Protein AF-E9ETL2-F1 (afdb_monomer_lite)

Foldseek 3Di:
DFAWQWWEFEDEDDDDDDDPQDDPDFKDKFWAWAAFAFDDPPTDFTWIFIDDPLFGWAPAEAQAQCSVNDQDQKGKFAFQAFALFWFPWAFQFQAASRTIGGDDDPRGGGTAAAAPPRRHHRWGKYARHLFFQAQVDQDPVPRHGHNGGGRIYTYNYPPDSDDHGHIDIDGGFWTWRWGDQDDQLQVTDDIDTVVPDTGGSVVVSVVRVVRNVVSVCVLLVVDPSPSGQSAGDHDCVSVVRHDHRVCRCVVRVPPSHHDYDHHDDDDPNRVDYWYADPRRHTDDDPPDDSPND

Structure (mmCIF, N/CA/C/O backbone):
data_AF-E9ETL2-F1
#
_entry.id   AF-E9ETL2-F1
#
loop_
_atom_site.group_PDB
_atom_site.id
_atom_site.type_symbol
_atom_site.label_atom_id
_atom_site.label_alt_id
_atom_site.label_comp_id
_atom_site.label_asym_id
_atom_site.label_entity_id
_atom_site.label_seq_id
_atom_site.pdbx_PDB_ins_code
_atom_site.Cartn_x
_atom_site.Cartn_y
_atom_site.Cartn_z
_atom_site.occupancy
_atom_site.B_iso_or_equiv
_atom_site.auth_seq_id
_atom_site.auth_comp_id
_atom_site.auth_asym_id
_atom_site.auth_atom_id
_atom_site.pdbx_PDB_model_num
ATOM 1 N N . MET A 1 1 ? 2.430 -22.168 7.387 1.00 35.22 1 MET A N 1
ATOM 2 C CA . MET A 1 1 ? 1.604 -21.323 8.273 1.00 35.22 1 MET A CA 1
ATOM 3 C C . MET A 1 1 ? 0.785 -20.437 7.353 1.00 35.22 1 MET A C 1
ATOM 5 O O . MET A 1 1 ? 1.390 -19.717 6.571 1.00 35.22 1 MET A O 1
ATOM 9 N N . TYR A 1 2 ? -0.530 -20.640 7.305 1.00 38.19 2 TYR A N 1
ATOM 10 C CA . TYR A 1 2 ? -1.431 -19.963 6.364 1.00 38.19 2 TYR A CA 1
ATOM 11 C C . TYR A 1 2 ? -1.706 -18.536 6.845 1.00 38.19 2 TYR A C 1
ATOM 13 O O . TYR A 1 2 ? -1.842 -18.333 8.050 1.00 38.19 2 TYR A O 1
ATOM 21 N N . VAL A 1 3 ? -1.738 -17.573 5.927 1.00 38.66 3 VAL A N 1
ATOM 22 C CA . VAL A 1 3 ? -1.887 -16.142 6.220 1.00 38.66 3 VAL A CA 1
ATOM 23 C C . VAL A 1 3 ? -2.886 -15.560 5.211 1.00 38.66 3 VAL A C 1
ATOM 25 O O . VAL A 1 3 ? -2.787 -15.865 4.023 1.00 38.66 3 VAL A O 1
ATOM 28 N N . LEU A 1 4 ? -3.888 -14.814 5.680 1.00 35.59 4 LEU A N 1
ATOM 29 C CA . LEU A 1 4 ? -5.025 -14.337 4.884 1.00 35.59 4 LEU A CA 1
ATOM 30 C C . LEU A 1 4 ? -4.822 -12.880 4.435 1.00 35.59 4 LEU A C 1
ATOM 32 O O . LEU A 1 4 ? -4.795 -12.000 5.287 1.00 35.59 4 LEU A O 1
ATOM 36 N N . LYS A 1 5 ? -4.762 -12.620 3.120 1.00 41.34 5 LYS A N 1
ATOM 37 C CA . LYS A 1 5 ? -4.873 -11.267 2.543 1.00 41.34 5 LYS A CA 1
ATOM 38 C C . LYS A 1 5 ? -6.347 -10.897 2.424 1.00 41.34 5 LYS A C 1
ATOM 40 O O . LYS A 1 5 ? -7.046 -11.424 1.559 1.00 41.34 5 LYS A O 1
ATOM 45 N N . LEU A 1 6 ? -6.850 -10.043 3.304 1.00 38.00 6 LEU A N 1
ATOM 46 C CA . LEU A 1 6 ? -8.270 -9.705 3.306 1.00 38.00 6 LEU A CA 1
ATOM 47 C C . LEU A 1 6 ? -8.581 -8.528 2.371 1.00 38.00 6 LEU A C 1
ATOM 49 O O . LEU A 1 6 ? -7.955 -7.474 2.394 1.00 38.00 6 LEU A O 1
ATOM 53 N N . PHE A 1 7 ? -9.622 -8.793 1.579 1.00 46.66 7 PHE A N 1
ATOM 54 C CA . PHE A 1 7 ? -10.448 -7.922 0.754 1.00 46.66 7 PHE A CA 1
ATOM 55 C C . PHE A 1 7 ? -9.791 -7.203 -0.414 1.00 46.66 7 PHE A C 1
ATOM 57 O O . PHE A 1 7 ? -9.049 -6.253 -0.284 1.00 46.66 7 PHE A O 1
ATOM 64 N N . GLN A 1 8 ? -10.200 -7.609 -1.607 1.00 37.19 8 GLN A N 1
ATOM 65 C CA . GLN A 1 8 ? -9.932 -6.898 -2.843 1.00 37.19 8 GLN A CA 1
ATOM 66 C C . GLN A 1 8 ? -11.299 -6.388 -3.381 1.00 37.19 8 GLN A C 1
ATOM 68 O O . GLN A 1 8 ? -12.213 -7.195 -3.564 1.00 37.19 8 GLN A O 1
ATOM 73 N N . ALA A 1 9 ? -11.485 -5.070 -3.564 1.00 41.44 9 ALA A N 1
ATOM 74 C CA . ALA A 1 9 ? -12.754 -4.433 -3.985 1.00 41.44 9 ALA A CA 1
ATOM 75 C C . ALA A 1 9 ? -12.820 -4.148 -5.504 1.00 41.44 9 ALA A C 1
ATOM 77 O O . ALA A 1 9 ? -11.808 -3.854 -6.104 1.00 41.44 9 ALA A O 1
ATOM 78 N N . VAL A 1 10 ? -14.000 -4.177 -6.140 1.00 37.84 10 VAL A N 1
ATOM 79 C CA . VAL A 1 10 ? -14.201 -3.860 -7.581 1.00 37.84 10 VAL A CA 1
ATOM 80 C C . VAL A 1 10 ? -15.049 -2.578 -7.713 1.00 37.84 10 VAL A C 1
ATOM 82 O O . VAL A 1 10 ? -16.045 -2.498 -7.002 1.00 37.84 10 VAL A O 1
ATOM 85 N N . LEU A 1 11 ? -14.754 -1.607 -8.608 1.00 46.00 11 LEU A N 1
ATOM 86 C CA . LEU A 1 11 ? -15.597 -0.396 -8.840 1.00 46.00 11 LEU A CA 1
ATOM 87 C C . LEU A 1 11 ? -15.767 0.179 -10.272 1.00 46.00 11 LEU A C 1
ATOM 89 O O . LEU A 1 11 ? -14.807 0.308 -11.012 1.00 46.00 11 LEU A O 1
ATOM 93 N N . VAL A 1 12 ? -16.961 0.697 -10.605 1.00 34.81 12 VAL A N 1
ATOM 94 C CA . VAL A 1 12 ? -17.299 1.451 -11.846 1.00 34.81 12 VAL A CA 1
ATOM 95 C C . VAL A 1 12 ? -17.428 2.961 -11.543 1.00 34.81 12 VAL A C 1
ATOM 97 O O . VAL A 1 12 ? -17.888 3.305 -10.451 1.00 34.81 12 VAL A O 1
ATOM 100 N N . PRO A 1 13 ? -17.057 3.883 -12.461 1.00 37.06 13 PRO A N 1
ATOM 101 C CA . PRO A 1 13 ? -17.075 5.324 -12.200 1.00 37.06 13 PRO A CA 1
ATOM 102 C C . PRO A 1 13 ? -18.482 5.901 -12.004 1.00 37.06 13 PRO A C 1
ATOM 104 O O . PRO A 1 13 ? -19.400 5.589 -12.761 1.00 37.06 13 PRO A O 1
ATOM 107 N N . LEU A 1 14 ? -18.619 6.828 -11.050 1.00 39.31 14 LEU A N 1
ATOM 108 C CA . LEU A 1 14 ? -19.754 7.745 -10.989 1.00 39.31 14 LEU A CA 1
ATOM 109 C C . LEU A 1 14 ? -19.306 9.120 -11.491 1.00 39.31 14 LEU A C 1
ATOM 111 O O . LEU A 1 14 ? -18.532 9.821 -10.841 1.00 39.31 14 LEU A O 1
ATOM 115 N N . SER A 1 15 ? -19.805 9.507 -12.658 1.00 41.19 15 SER A N 1
ATOM 116 C CA . SER A 1 15 ? -19.811 10.895 -13.100 1.00 41.19 15 SER A CA 1
ATOM 117 C C . SER A 1 15 ? -20.689 11.732 -12.163 1.00 41.19 15 SER A C 1
ATOM 119 O O . SER A 1 15 ? -21.862 11.425 -11.978 1.00 41.19 15 SER A O 1
ATOM 121 N N . ALA A 1 16 ? -20.088 12.789 -11.611 1.00 45.56 16 ALA A N 1
ATOM 122 C CA . ALA A 1 16 ? -20.714 13.964 -11.006 1.00 45.56 16 ALA A CA 1
ATOM 123 C C . ALA A 1 16 ? -21.792 13.718 -9.929 1.00 45.56 16 ALA A C 1
ATOM 125 O O . ALA A 1 16 ? -22.986 13.710 -10.207 1.00 45.56 16 ALA A O 1
ATOM 126 N N . VAL A 1 17 ? -21.372 13.709 -8.661 1.00 37.38 17 VAL A N 1
ATOM 127 C CA . VAL A 1 17 ? -22.184 14.295 -7.584 1.00 37.38 17 VAL A CA 1
ATOM 128 C C . VAL A 1 17 ? -21.277 15.222 -6.786 1.00 37.38 17 VAL A C 1
ATOM 130 O O . VAL A 1 17 ? -20.397 14.776 -6.054 1.00 37.38 17 VAL A O 1
ATOM 133 N N . GLY A 1 18 ? -21.472 16.526 -6.978 1.00 41.66 18 GLY A N 1
ATOM 134 C CA . GLY A 1 18 ? -20.858 17.557 -6.156 1.00 41.66 18 GLY A CA 1
ATOM 135 C C . GLY A 1 18 ? -21.423 17.482 -4.743 1.00 41.66 18 GLY A C 1
ATOM 136 O O . GLY A 1 18 ? -22.523 17.957 -4.484 1.00 41.66 18 GLY A O 1
ATOM 137 N N . ALA A 1 19 ? -20.661 16.882 -3.837 1.00 33.50 19 ALA A N 1
ATOM 138 C CA . ALA A 1 19 ? -20.767 17.143 -2.413 1.00 33.50 19 ALA A CA 1
ATOM 139 C C . ALA A 1 19 ? -19.562 18.005 -2.041 1.00 33.50 19 ALA A C 1
ATOM 141 O O . ALA A 1 19 ? -18.432 17.698 -2.417 1.00 33.50 19 ALA A O 1
ATOM 142 N N . VAL A 1 20 ? -19.824 19.117 -1.361 1.00 35.25 20 VAL A N 1
ATOM 143 C CA . VAL A 1 20 ? -18.821 20.067 -0.878 1.00 35.25 20 VAL A CA 1
ATOM 144 C C . VAL A 1 20 ? -17.840 19.316 0.025 1.00 35.25 20 VAL A C 1
ATOM 146 O O . VAL A 1 20 ? -18.117 19.084 1.200 1.00 35.25 20 VAL A O 1
ATOM 149 N N . ALA A 1 21 ? -16.710 18.890 -0.538 1.00 33.12 21 ALA A N 1
ATOM 150 C CA . ALA A 1 21 ? -15.606 18.337 0.223 1.00 33.12 21 ALA A CA 1
ATOM 151 C C . ALA A 1 21 ? -15.016 19.480 1.050 1.00 33.12 21 ALA A C 1
ATOM 153 O O . ALA A 1 21 ? -14.505 20.458 0.502 1.00 33.12 21 ALA A O 1
ATOM 154 N N . GLN A 1 22 ? -15.109 19.385 2.377 1.00 32.22 22 GLN A N 1
ATOM 155 C CA . GLN A 1 22 ? -14.234 20.181 3.225 1.00 32.22 22 GLN A CA 1
ATOM 156 C C . GLN A 1 22 ? -12.788 19.893 2.806 1.00 32.22 22 GLN A C 1
ATOM 158 O O . GLN A 1 22 ? -12.430 18.735 2.593 1.00 32.22 22 GLN A O 1
ATOM 163 N N . ASN A 1 23 ? -11.996 20.954 2.636 1.00 38.06 23 ASN A N 1
ATOM 164 C CA . ASN A 1 23 ? -10.586 20.925 2.251 1.00 38.06 23 ASN A CA 1
ATOM 165 C C . ASN A 1 23 ? -9.764 20.011 3.185 1.00 38.06 23 ASN A C 1
ATOM 167 O O . ASN A 1 23 ? -9.126 20.473 4.129 1.00 38.06 23 ASN A O 1
ATOM 171 N N . ASN A 1 24 ? -9.720 18.711 2.898 1.00 46.44 24 ASN A N 1
ATOM 172 C CA . ASN A 1 24 ? -8.564 17.894 3.227 1.00 46.44 24 ASN A CA 1
ATOM 173 C C . ASN A 1 24 ? -7.488 18.329 2.234 1.00 46.44 24 ASN A C 1
ATOM 175 O O . ASN A 1 24 ? -7.552 17.938 1.072 1.00 46.44 24 ASN A O 1
ATOM 179 N N . GLY A 1 25 ? -6.584 19.219 2.661 1.00 57.44 25 GLY A N 1
ATOM 180 C CA . GLY A 1 25 ? -5.521 19.763 1.811 1.00 57.44 25 GLY A CA 1
ATOM 181 C C . GLY A 1 25 ? -4.866 18.678 0.952 1.00 57.44 25 GLY A C 1
ATOM 182 O O . GLY A 1 25 ? -4.675 17.551 1.414 1.00 57.44 25 GLY A O 1
ATOM 183 N N . SER A 1 26 ? -4.586 19.003 -0.311 1.00 84.12 26 SER A N 1
ATOM 184 C CA . SER A 1 26 ? -4.052 18.045 -1.279 1.00 84.12 26 SER A CA 1
ATOM 185 C C . SER A 1 26 ? -2.743 17.447 -0.768 1.00 84.12 26 SER A C 1
ATOM 187 O O . SER A 1 26 ? -1.833 18.191 -0.395 1.00 84.12 26 SER A O 1
ATOM 189 N N . TYR A 1 27 ? -2.628 16.123 -0.786 1.00 95.12 27 TYR A N 1
ATOM 190 C CA . TYR A 1 27 ? -1.366 15.468 -0.478 1.00 95.12 27 TYR A CA 1
ATOM 191 C C . TYR A 1 27 ? -0.354 15.668 -1.612 1.00 95.12 27 TYR A C 1
ATOM 193 O O . TYR A 1 27 ? -0.707 15.614 -2.792 1.00 95.12 27 TYR A O 1
ATOM 201 N N . THR A 1 28 ? 0.912 15.865 -1.255 1.00 97.00 28 THR A N 1
ATOM 202 C CA . THR A 1 28 ? 2.042 15.877 -2.196 1.00 97.00 28 THR A CA 1
ATOM 203 C C . THR A 1 28 ? 2.993 14.727 -1.889 1.00 97.00 28 THR A C 1
ATOM 205 O O . THR A 1 28 ? 2.827 14.030 -0.890 1.00 97.00 28 THR A O 1
ATOM 208 N N . LEU A 1 29 ? 3.990 14.507 -2.747 1.00 97.69 29 LEU A N 1
ATOM 209 C CA . LEU A 1 29 ? 4.953 13.420 -2.586 1.00 97.69 29 LEU A CA 1
ATOM 210 C C . LEU A 1 29 ? 6.366 13.961 -2.402 1.00 97.69 29 LEU A C 1
ATOM 212 O O . LEU A 1 29 ? 6.802 14.854 -3.133 1.00 97.69 29 LEU A O 1
ATOM 216 N N . ARG A 1 30 ? 7.097 13.354 -1.466 1.00 97.44 30 ARG A N 1
ATOM 217 C CA . ARG A 1 30 ? 8.549 13.465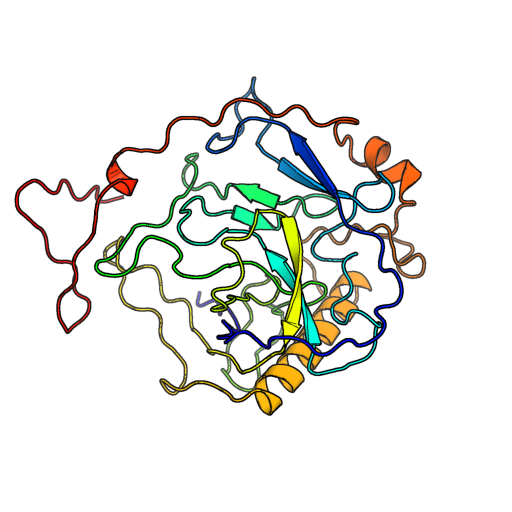 -1.372 1.00 97.44 30 ARG A CA 1
ATOM 218 C C . ARG A 1 30 ? 9.160 12.145 -1.814 1.00 97.44 30 ARG A C 1
ATOM 220 O O . ARG A 1 30 ? 8.968 11.138 -1.143 1.00 97.44 30 ARG A O 1
ATOM 227 N N . GLU A 1 31 ? 9.891 12.153 -2.919 1.00 96.69 31 GLU A N 1
ATOM 228 C CA . GLU A 1 31 ? 10.461 10.945 -3.522 1.00 96.69 31 GLU A CA 1
ATOM 229 C C . GLU A 1 31 ? 11.984 11.031 -3.559 1.00 96.69 31 GLU A C 1
ATOM 231 O O . GLU A 1 31 ? 12.561 12.052 -3.945 1.00 96.69 31 GLU A O 1
ATOM 236 N N . VAL A 1 32 ? 12.642 9.959 -3.127 1.00 95.00 32 VAL A N 1
ATOM 237 C CA . VAL A 1 32 ? 14.102 9.879 -3.064 1.00 95.00 32 VAL A CA 1
ATOM 238 C C . VAL A 1 32 ? 14.569 8.543 -3.615 1.00 95.00 32 VAL A C 1
ATOM 240 O O . VAL A 1 32 ? 13.984 7.505 -3.313 1.00 95.00 32 VAL A O 1
ATOM 243 N N . GLY A 1 33 ? 15.670 8.580 -4.361 1.00 92.88 33 GLY A N 1
ATOM 244 C CA . GLY A 1 33 ? 16.329 7.395 -4.895 1.00 92.88 33 GLY A CA 1
ATOM 245 C C . GLY A 1 33 ? 15.842 7.033 -6.294 1.00 92.88 33 GLY A C 1
ATOM 246 O O . GLY A 1 33 ? 15.083 7.771 -6.922 1.00 92.88 33 GLY A O 1
ATOM 247 N N . ALA A 1 34 ? 16.320 5.896 -6.791 1.00 92.25 34 ALA A N 1
ATOM 248 C CA . ALA A 1 34 ? 15.972 5.352 -8.100 1.00 92.25 34 ALA A CA 1
ATOM 249 C C . ALA A 1 34 ? 15.005 4.179 -7.935 1.00 92.25 34 ALA A C 1
ATOM 251 O O . ALA A 1 34 ? 15.331 3.196 -7.272 1.00 92.25 34 ALA A O 1
ATOM 252 N N . ARG A 1 35 ? 13.830 4.230 -8.568 1.00 91.62 35 ARG A N 1
ATOM 253 C CA . ARG A 1 35 ? 12.902 3.086 -8.575 1.00 91.62 35 ARG A CA 1
ATOM 254 C C . ARG A 1 35 ? 13.571 1.847 -9.195 1.00 91.62 35 ARG A C 1
ATOM 256 O O . ARG A 1 35 ? 14.507 1.979 -9.982 1.00 91.62 35 ARG A O 1
ATOM 263 N N . ASN A 1 36 ? 13.064 0.651 -8.887 1.00 91.06 36 ASN A N 1
ATOM 264 C CA . ASN A 1 36 ? 13.594 -0.636 -9.361 1.00 91.06 36 ASN A CA 1
ATOM 265 C C . ASN A 1 36 ? 15.013 -0.958 -8.859 1.00 91.06 36 ASN A C 1
ATOM 267 O O . ASN A 1 36 ? 15.703 -1.777 -9.462 1.00 91.06 36 ASN A O 1
ATOM 271 N N . THR A 1 37 ? 15.460 -0.330 -7.776 1.00 86.62 37 THR A N 1
ATOM 272 C CA . THR A 1 37 ? 16.745 -0.641 -7.141 1.00 86.62 37 THR A CA 1
ATOM 273 C C . THR A 1 37 ? 16.537 -1.449 -5.863 1.00 86.62 37 THR A C 1
ATOM 275 O O . THR A 1 37 ? 15.412 -1.653 -5.407 1.00 86.62 37 THR A O 1
ATOM 278 N N . VAL A 1 38 ? 17.634 -1.966 -5.315 1.00 81.94 38 VAL A N 1
ATOM 279 C CA . VAL A 1 38 ? 17.693 -2.472 -3.942 1.00 81.94 38 VAL A CA 1
ATOM 280 C C . VAL A 1 38 ? 18.675 -1.613 -3.165 1.00 81.94 38 VAL A C 1
ATOM 282 O O . VAL A 1 38 ? 19.613 -1.080 -3.756 1.00 81.94 38 VAL A O 1
ATOM 285 N N . LEU A 1 39 ? 18.501 -1.519 -1.846 1.00 72.12 39 LEU A N 1
ATOM 286 C CA . LEU A 1 39 ? 19.485 -0.869 -0.988 1.00 72.12 39 LEU A CA 1
ATOM 287 C C . LEU A 1 39 ? 20.869 -1.503 -1.207 1.00 72.12 39 LEU A C 1
ATOM 289 O O . LEU A 1 39 ? 21.062 -2.698 -0.966 1.00 72.12 39 LEU A O 1
ATOM 293 N N . THR A 1 40 ? 21.838 -0.698 -1.635 1.00 65.38 40 THR A N 1
ATOM 294 C CA . THR A 1 40 ? 23.255 -1.078 -1.653 1.00 65.38 40 THR A CA 1
ATOM 295 C C . THR A 1 40 ? 24.019 -0.224 -0.644 1.00 65.38 40 THR A C 1
ATOM 297 O O . THR A 1 40 ? 23.482 0.732 -0.093 1.00 65.38 40 THR A O 1
ATOM 300 N N . LEU A 1 41 ? 25.292 -0.544 -0.390 1.00 54.81 41 LEU A N 1
ATOM 301 C CA . LEU A 1 41 ? 26.142 0.261 0.501 1.00 54.81 41 LEU A CA 1
ATOM 302 C C . LEU A 1 41 ? 26.290 1.730 0.049 1.00 54.81 41 LEU A C 1
ATOM 304 O O . LEU A 1 41 ? 26.680 2.566 0.859 1.00 54.81 41 LEU A O 1
ATOM 308 N N . TRP A 1 42 ? 25.987 2.046 -1.217 1.00 52.12 42 TRP A N 1
ATOM 309 C CA . TRP A 1 42 ? 26.241 3.354 -1.834 1.00 52.12 42 TRP A CA 1
ATOM 310 C C . TRP A 1 42 ? 24.973 4.075 -2.315 1.00 52.12 42 TRP A C 1
ATOM 312 O O . TRP A 1 42 ? 25.002 5.289 -2.504 1.00 52.12 42 TRP A O 1
ATOM 322 N N . GLU A 1 43 ? 23.859 3.360 -2.489 1.00 61.16 43 GLU A N 1
ATOM 323 C CA . GLU A 1 43 ? 22.593 3.915 -2.980 1.00 61.16 43 GLU A CA 1
ATOM 324 C C . GLU A 1 43 ? 21.516 3.834 -1.899 1.00 61.16 43 GLU A C 1
ATOM 326 O O . GLU A 1 43 ? 21.282 2.774 -1.320 1.00 61.16 43 GLU A O 1
ATOM 331 N N . LYS A 1 44 ? 20.841 4.963 -1.639 1.00 63.50 44 LYS A N 1
ATOM 332 C CA . LYS A 1 44 ? 19.652 4.983 -0.780 1.00 63.50 44 LYS A CA 1
ATOM 333 C C . LYS A 1 44 ? 18.510 4.262 -1.489 1.00 63.50 44 LYS A C 1
ATOM 335 O O . LYS A 1 44 ? 18.237 4.542 -2.654 1.00 63.50 44 LYS A O 1
ATOM 340 N N . ASP A 1 45 ? 17.843 3.382 -0.752 1.00 83.44 45 ASP A N 1
ATOM 341 C CA . ASP A 1 45 ? 16.674 2.655 -1.232 1.00 83.44 45 ASP A CA 1
ATOM 342 C C . ASP A 1 45 ? 15.563 3.630 -1.646 1.00 83.44 45 ASP A C 1
ATOM 344 O O . ASP A 1 45 ? 15.387 4.688 -1.031 1.00 83.44 45 ASP A O 1
ATOM 348 N N . TRP A 1 46 ? 14.823 3.286 -2.696 1.00 93.69 46 TRP A N 1
ATOM 349 C CA . TRP A 1 46 ? 13.778 4.157 -3.221 1.00 93.69 46 TRP A CA 1
ATOM 350 C C . TRP A 1 46 ? 12.612 4.255 -2.241 1.00 93.69 46 TRP A C 1
ATOM 352 O O . TRP A 1 46 ? 12.080 3.241 -1.774 1.00 93.69 46 TRP A O 1
ATOM 362 N N . ARG A 1 47 ? 12.217 5.485 -1.916 1.00 96.00 47 ARG A N 1
ATOM 363 C CA . ARG A 1 47 ? 11.145 5.774 -0.960 1.00 96.00 47 ARG A CA 1
ATOM 364 C C . ARG A 1 47 ? 10.287 6.927 -1.444 1.00 96.00 47 ARG A C 1
ATOM 366 O O . ARG A 1 47 ? 10.804 7.930 -1.940 1.00 96.00 47 ARG A O 1
ATOM 373 N N . VAL A 1 48 ? 8.984 6.798 -1.215 1.00 98.00 48 VAL A N 1
ATOM 374 C CA . VAL A 1 48 ? 8.004 7.864 -1.426 1.00 98.00 48 VAL A CA 1
ATOM 375 C C . VAL A 1 48 ? 7.281 8.131 -0.113 1.00 98.00 48 VAL A C 1
ATOM 377 O O . VAL A 1 48 ? 6.535 7.286 0.379 1.00 98.00 48 VAL A O 1
ATOM 380 N N . TRP A 1 49 ? 7.481 9.317 0.451 1.00 98.25 49 TRP A N 1
ATOM 381 C CA . TRP A 1 49 ? 6.696 9.798 1.583 1.00 98.25 49 TRP A CA 1
ATOM 382 C C . TRP A 1 49 ? 5.517 10.615 1.079 1.00 98.25 49 TRP A C 1
ATOM 384 O O . TRP A 1 49 ? 5.675 11.507 0.240 1.00 98.25 49 TRP A O 1
ATOM 394 N N . LEU A 1 50 ? 4.347 10.353 1.650 1.00 98.12 50 LEU A N 1
ATOM 395 C CA . LEU A 1 50 ? 3.209 11.245 1.520 1.00 98.12 50 LEU A CA 1
ATOM 396 C C . LEU A 1 50 ? 3.474 12.506 2.348 1.00 98.12 50 LEU A C 1
ATOM 398 O O . LEU A 1 50 ? 4.056 12.431 3.430 1.00 98.12 50 LEU A O 1
ATOM 402 N N . GLN A 1 51 ? 3.056 13.667 1.856 1.00 97.69 51 GLN A N 1
ATOM 403 C CA . GLN A 1 51 ? 3.171 14.929 2.573 1.00 97.69 51 GLN A CA 1
ATOM 404 C C . GLN A 1 51 ? 1.827 15.634 2.671 1.00 97.69 51 GLN A C 1
ATOM 406 O O . GLN A 1 51 ? 1.046 15.642 1.720 1.00 97.69 51 GLN A O 1
ATOM 411 N N . LYS A 1 52 ? 1.608 16.299 3.802 1.00 95.88 52 LYS A N 1
ATOM 412 C CA . LYS A 1 52 ? 0.519 17.250 4.009 1.00 95.88 52 LYS A CA 1
ATOM 413 C C . LYS A 1 52 ? 1.114 18.551 4.530 1.00 95.88 52 LYS A C 1
ATOM 415 O O . LYS A 1 52 ? 1.951 18.525 5.429 1.00 95.88 52 LYS A O 1
ATOM 420 N N . ASP A 1 53 ? 0.748 19.668 3.908 1.00 94.31 53 ASP A N 1
ATOM 421 C CA . ASP A 1 53 ? 1.267 21.001 4.247 1.00 94.31 53 ASP A CA 1
ATOM 422 C C . ASP A 1 53 ? 2.813 21.071 4.258 1.00 94.31 53 ASP A C 1
ATOM 424 O O . ASP A 1 53 ? 3.426 21.776 5.053 1.00 94.31 53 ASP A O 1
ATOM 428 N N . GLY A 1 54 ? 3.460 20.299 3.373 1.00 94.06 54 GLY A N 1
ATOM 429 C CA . GLY A 1 54 ? 4.921 20.215 3.249 1.00 94.06 54 GLY A CA 1
ATOM 430 C C . GLY A 1 54 ? 5.613 19.237 4.210 1.00 94.06 54 GLY A C 1
ATOM 431 O O . GLY A 1 54 ? 6.798 18.939 4.025 1.00 94.06 54 GLY A O 1
ATOM 432 N N . TYR A 1 55 ? 4.897 18.655 5.171 1.00 96.88 55 TYR A N 1
ATOM 433 C CA . TYR A 1 55 ? 5.461 17.737 6.163 1.00 96.88 55 TYR A CA 1
ATOM 434 C C . TYR A 1 55 ? 5.136 16.273 5.847 1.00 96.88 55 TYR A C 1
ATOM 436 O O . TYR A 1 55 ? 4.016 15.996 5.419 1.00 96.88 55 TYR A O 1
ATOM 444 N N . PRO A 1 56 ? 6.084 15.330 6.029 1.00 97.88 56 PRO A N 1
ATOM 445 C CA . PRO A 1 56 ? 5.822 13.906 5.850 1.00 97.88 56 PRO A CA 1
ATOM 446 C C . PRO A 1 56 ? 4.732 13.400 6.797 1.00 97.88 56 PRO A C 1
ATOM 448 O O . PRO A 1 56 ? 4.736 13.735 7.980 1.00 97.88 56 PRO A O 1
ATOM 451 N N . VAL A 1 57 ? 3.848 12.558 6.275 1.00 98.00 57 VAL A N 1
ATOM 452 C CA . VAL A 1 57 ? 2.764 11.898 7.009 1.00 98.00 57 VAL A CA 1
ATOM 453 C C . VAL A 1 57 ? 2.734 10.413 6.653 1.00 98.00 57 VAL A C 1
ATOM 455 O O . VAL A 1 57 ? 3.163 10.023 5.566 1.00 98.00 57 VAL A O 1
ATOM 458 N N . SER A 1 58 ? 2.212 9.579 7.550 1.00 98.44 58 SER A N 1
ATOM 459 C CA . SER A 1 58 ? 2.011 8.158 7.276 1.00 98.44 58 SER A CA 1
ATOM 460 C C . SER A 1 58 ? 0.840 7.934 6.310 1.00 98.44 58 SER A C 1
ATOM 462 O O . SER A 1 58 ? -0.291 8.295 6.655 1.00 98.44 58 SER A O 1
ATOM 464 N N . PRO A 1 59 ? 1.037 7.273 5.150 1.00 98.31 59 PRO A N 1
ATOM 465 C CA . 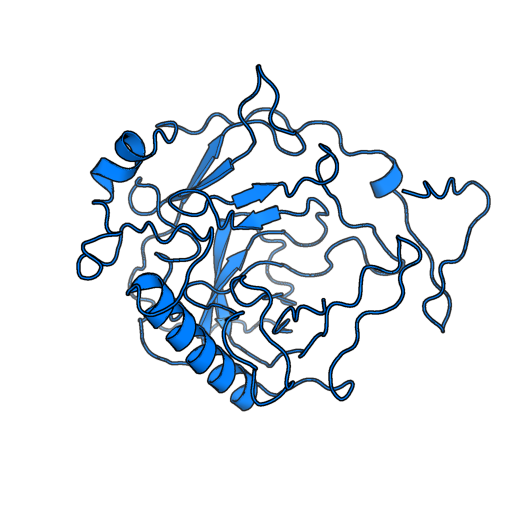PRO A 1 59 ? -0.081 6.871 4.299 1.00 98.31 59 PRO A CA 1
ATOM 466 C C . PRO A 1 59 ? -1.010 5.882 5.010 1.00 98.31 59 PRO A C 1
ATOM 468 O O . PRO A 1 59 ? -2.191 5.830 4.697 1.00 98.31 59 PRO A O 1
ATOM 471 N N . TRP A 1 60 ? -0.509 5.138 6.002 1.00 98.50 60 TRP A N 1
ATOM 472 C CA . TRP A 1 60 ? -1.312 4.182 6.755 1.00 98.50 60 TRP A CA 1
ATOM 473 C C . TRP A 1 60 ? -2.051 4.832 7.928 1.00 98.50 60 TRP A C 1
ATOM 475 O O . TRP A 1 60 ? -3.213 4.527 8.170 1.00 98.50 60 TRP A O 1
ATOM 485 N N . HIS A 1 61 ? -1.396 5.696 8.700 1.00 97.81 61 HIS A N 1
ATOM 486 C CA . HIS A 1 61 ? -1.924 6.143 9.994 1.00 97.81 61 HIS A CA 1
ATOM 487 C C . HIS A 1 61 ? -2.507 7.558 9.973 1.00 97.81 61 HIS A C 1
ATOM 489 O O . HIS A 1 61 ? -3.425 7.841 10.743 1.00 97.81 61 HIS A O 1
ATOM 495 N N . ASP A 1 62 ? -2.003 8.433 9.099 1.00 97.81 62 ASP A N 1
ATOM 496 C CA . ASP A 1 62 ? -2.353 9.858 9.078 1.00 97.81 62 ASP A CA 1
ATOM 497 C C . ASP A 1 62 ? -3.376 10.229 7.996 1.00 97.81 62 ASP A C 1
ATOM 499 O O . ASP A 1 62 ? -4.007 11.287 8.069 1.00 97.81 62 ASP A O 1
ATOM 503 N N . VAL A 1 63 ? -3.567 9.373 6.989 1.00 98.00 63 VAL A N 1
ATOM 504 C CA . VAL A 1 63 ? -4.676 9.513 6.040 1.00 98.00 63 VAL A CA 1
ATOM 505 C C . VAL A 1 63 ? -5.938 8.968 6.711 1.00 98.00 63 VAL A C 1
ATOM 507 O O . VAL A 1 63 ? -5.934 7.818 7.136 1.00 98.00 63 VAL A O 1
ATOM 510 N N . PRO A 1 64 ? -7.025 9.743 6.845 1.00 97.19 64 PRO A N 1
ATOM 511 C CA . PRO A 1 64 ? -8.220 9.245 7.514 1.00 97.19 64 PRO A CA 1
ATOM 512 C C . PRO A 1 64 ? -8.905 8.167 6.664 1.00 97.19 64 PRO A C 1
ATOM 514 O O . PRO A 1 64 ? -8.998 8.335 5.450 1.00 97.19 64 PRO A O 1
ATOM 517 N N . LEU A 1 65 ? -9.430 7.097 7.275 1.00 97.81 65 LEU A N 1
ATOM 518 C CA . LEU A 1 65 ? -10.222 6.083 6.553 1.00 97.81 65 LEU A CA 1
ATOM 519 C C . LEU A 1 65 ? -11.410 6.725 5.824 1.00 97.81 65 LEU A C 1
ATOM 521 O O . LEU A 1 65 ? -11.627 6.497 4.636 1.00 97.81 65 LEU A O 1
ATOM 525 N N . TYR A 1 66 ? -12.161 7.561 6.538 1.00 97.06 66 TYR A N 1
ATOM 526 C CA . TYR A 1 66 ? -13.314 8.277 6.005 1.00 97.06 66 TYR A CA 1
ATOM 527 C C . TYR A 1 66 ? -12.945 9.742 5.748 1.00 97.06 66 TYR A C 1
ATOM 529 O O . TYR A 1 66 ? -12.415 10.384 6.658 1.00 97.06 66 TYR A O 1
ATOM 537 N N . PRO A 1 67 ? -13.239 10.316 4.565 1.00 92.94 67 PRO A N 1
ATOM 538 C CA . PRO A 1 67 ? -12.839 11.686 4.233 1.00 92.94 67 PRO A CA 1
ATOM 539 C C . PRO A 1 67 ? -13.303 12.748 5.240 1.00 92.94 67 PRO A C 1
ATOM 541 O O . PRO A 1 67 ? -12.580 13.708 5.494 1.00 92.94 67 PRO A O 1
ATOM 544 N N . ASP A 1 68 ? -14.478 12.569 5.839 1.00 90.19 68 ASP A N 1
ATOM 545 C CA . ASP A 1 68 ? -15.073 13.463 6.838 1.00 90.19 68 ASP A CA 1
ATOM 546 C C . ASP A 1 68 ? -14.948 12.935 8.281 1.00 90.19 68 ASP A C 1
ATOM 548 O O . ASP A 1 68 ? -15.583 13.464 9.196 1.00 90.19 68 ASP A O 1
ATOM 552 N N . ASN A 1 69 ? -14.125 11.901 8.494 1.00 88.31 69 ASN A N 1
ATOM 553 C CA . ASN A 1 69 ? -13.980 11.166 9.754 1.00 88.31 69 ASN A CA 1
ATOM 554 C C . ASN A 1 69 ? -15.294 10.560 10.282 1.00 88.31 69 ASN A C 1
ATOM 556 O O . ASN A 1 69 ? -15.434 10.347 11.490 1.00 88.31 69 ASN A O 1
ATOM 560 N N . LYS A 1 70 ? -16.264 10.272 9.404 1.00 90.00 70 LYS A N 1
ATOM 561 C CA . LYS A 1 70 ? -17.514 9.599 9.771 1.00 90.00 70 LYS A CA 1
ATOM 562 C C . LYS A 1 70 ? -17.699 8.323 8.955 1.00 90.00 70 LYS A C 1
ATOM 564 O O . LYS A 1 70 ? -17.514 8.353 7.742 1.00 90.00 70 LYS A O 1
ATOM 569 N N . PRO A 1 71 ? -18.119 7.210 9.583 1.00 89.94 71 PRO A N 1
ATOM 570 C CA . PRO A 1 71 ? -18.409 5.989 8.851 1.00 89.94 71 PRO A CA 1
ATOM 571 C C . PRO A 1 71 ? -19.405 6.221 7.716 1.00 89.94 71 PRO A C 1
ATOM 573 O O . PRO A 1 71 ? -20.480 6.790 7.916 1.00 89.94 71 PRO A O 1
ATOM 576 N N . GLY A 1 72 ? -19.053 5.751 6.526 1.00 87.62 72 GLY A N 1
ATOM 577 C CA . GLY A 1 72 ? -19.852 5.946 5.330 1.00 87.62 72 GLY A CA 1
ATOM 578 C C . GLY A 1 72 ? -19.390 5.062 4.176 1.00 87.62 72 GLY A C 1
ATOM 579 O O . GLY A 1 72 ? -18.378 4.376 4.279 1.00 87.62 72 GLY A O 1
ATOM 580 N N . PRO A 1 73 ? -20.128 5.067 3.054 1.00 86.25 73 PRO A N 1
ATOM 581 C CA . PRO A 1 73 ? -19.810 4.229 1.903 1.00 86.25 73 PRO A CA 1
ATOM 582 C C . PRO A 1 73 ? -18.624 4.749 1.082 1.00 86.25 73 PRO A C 1
ATOM 584 O O . PRO A 1 73 ? -18.221 4.063 0.146 1.00 86.25 73 PRO A O 1
ATOM 587 N N . VAL A 1 74 ? -18.132 5.961 1.367 1.00 94.94 74 VAL A N 1
ATOM 588 C CA . VAL A 1 74 ? -16.981 6.586 0.706 1.00 94.94 74 VAL A CA 1
ATOM 589 C C . VAL A 1 74 ? -15.803 6.586 1.671 1.00 94.94 74 VAL A C 1
ATOM 591 O O . VAL A 1 74 ? -15.928 7.058 2.798 1.00 94.94 74 VAL A O 1
ATOM 594 N N . ILE A 1 75 ? -14.669 6.079 1.206 1.00 97.38 75 ILE A N 1
ATOM 595 C CA . ILE A 1 75 ? -13.419 5.949 1.955 1.00 97.38 75 ILE A CA 1
ATOM 596 C C . ILE A 1 75 ? -12.277 6.616 1.189 1.00 97.38 75 ILE A C 1
ATOM 598 O O . ILE A 1 75 ? -12.377 6.830 -0.022 1.00 97.38 75 ILE A O 1
ATOM 602 N N . ASN A 1 76 ? -11.185 6.925 1.882 1.00 98.00 76 ASN A N 1
ATOM 603 C CA . ASN A 1 76 ? -9.917 7.209 1.226 1.00 98.00 76 ASN A CA 1
ATOM 604 C C . ASN A 1 76 ? -9.212 5.903 0.836 1.00 98.00 76 ASN A C 1
ATOM 606 O O . ASN A 1 76 ? -9.346 4.876 1.495 1.00 98.00 76 ASN A O 1
ATOM 610 N N . PHE A 1 77 ? -8.439 5.972 -0.236 1.00 97.19 77 PHE A N 1
ATOM 611 C CA . PHE A 1 77 ? -7.645 4.894 -0.805 1.00 97.19 77 PHE A CA 1
ATOM 612 C C . PHE A 1 77 ? -6.269 5.451 -1.159 1.00 97.19 77 PHE A C 1
ATOM 614 O O . PHE A 1 77 ? -6.192 6.483 -1.830 1.00 97.19 77 PHE A O 1
ATOM 621 N N . VAL A 1 78 ? -5.203 4.786 -0.717 1.00 98.31 78 VAL A N 1
ATOM 622 C CA . VAL A 1 78 ? -3.830 5.130 -1.097 1.00 98.31 78 VAL A CA 1
ATOM 623 C C . VAL A 1 78 ? -3.404 4.215 -2.238 1.00 98.31 78 VAL A C 1
ATOM 625 O O . VAL A 1 78 ? -3.257 3.008 -2.059 1.00 98.31 78 VAL A O 1
ATOM 628 N N . VAL A 1 79 ? -3.199 4.791 -3.421 1.00 98.25 79 VAL A N 1
ATOM 629 C CA . VAL A 1 79 ? -2.717 4.057 -4.594 1.00 98.25 79 VAL A CA 1
ATOM 630 C C . VAL A 1 79 ? -1.247 3.708 -4.391 1.00 98.25 79 VAL A C 1
ATOM 632 O O . VAL A 1 79 ? -0.404 4.590 -4.264 1.00 98.25 79 VAL A O 1
ATOM 635 N N . GLU A 1 80 ? -0.907 2.427 -4.429 1.00 98.56 80 GLU A N 1
ATOM 636 C CA . GLU A 1 80 ? 0.481 1.960 -4.357 1.00 98.56 80 GLU A CA 1
ATOM 637 C C . GLU A 1 80 ? 0.998 1.630 -5.764 1.00 98.56 80 GLU A C 1
ATOM 639 O O . GLU A 1 80 ? 2.074 2.082 -6.170 1.00 98.56 80 GLU A O 1
ATOM 644 N N . ILE A 1 81 ? 0.188 0.918 -6.553 1.00 97.94 81 ILE A N 1
ATOM 645 C CA . ILE A 1 81 ? 0.527 0.424 -7.888 1.00 97.94 81 ILE A CA 1
ATOM 646 C C . ILE A 1 81 ? -0.472 0.985 -8.915 1.00 97.94 81 ILE A C 1
ATOM 648 O O . ILE A 1 81 ? -1.649 0.607 -8.921 1.00 97.94 81 ILE A O 1
ATOM 652 N N . PRO A 1 82 ? -0.018 1.881 -9.810 1.00 96.88 82 PRO A N 1
ATOM 653 C CA . PRO A 1 82 ? -0.821 2.382 -10.921 1.00 96.88 82 PRO A CA 1
ATOM 654 C C . PRO A 1 82 ? -1.208 1.277 -11.906 1.00 96.88 82 PRO A C 1
ATOM 656 O O . PRO A 1 82 ? -0.467 0.304 -12.103 1.00 96.88 82 PRO A O 1
ATOM 659 N N . ARG A 1 83 ? -2.334 1.467 -12.598 1.00 95.62 83 ARG A N 1
ATOM 660 C CA . ARG A 1 83 ? -2.842 0.500 -13.579 1.00 95.62 83 ARG A CA 1
ATOM 661 C C . ARG A 1 83 ? -1.816 0.256 -14.693 1.00 95.62 83 ARG A C 1
ATOM 663 O O . ARG A 1 83 ? -1.229 1.190 -15.233 1.00 95.62 83 ARG A O 1
ATOM 670 N N . TRP A 1 84 ? -1.646 -1.012 -15.060 1.00 94.62 84 TRP A N 1
ATOM 671 C CA . TRP A 1 84 ? -0.716 -1.525 -16.076 1.00 94.62 84 TRP A CA 1
ATOM 672 C C . TRP A 1 84 ? 0.766 -1.261 -15.801 1.00 94.62 84 TRP A C 1
ATOM 674 O O . TRP A 1 84 ? 1.592 -1.328 -16.718 1.00 94.62 84 TRP A O 1
ATOM 684 N N . THR A 1 85 ? 1.105 -1.009 -14.538 1.00 94.75 85 THR A N 1
ATOM 685 C CA . THR A 1 85 ? 2.476 -1.096 -14.029 1.00 94.75 85 THR A CA 1
ATOM 686 C C . THR A 1 85 ? 2.663 -2.424 -13.296 1.00 94.75 85 THR A C 1
ATOM 688 O O . THR A 1 85 ? 1.693 -3.132 -13.022 1.00 94.75 85 THR A O 1
ATOM 691 N N . ASP A 1 86 ? 3.904 -2.831 -13.066 1.00 94.19 86 ASP A N 1
ATOM 692 C CA . ASP A 1 86 ? 4.252 -4.155 -12.536 1.00 94.19 86 ASP A CA 1
ATOM 693 C C . ASP A 1 86 ? 5.146 -4.133 -11.307 1.00 94.19 86 ASP A C 1
ATOM 695 O O . ASP A 1 86 ? 5.224 -5.148 -10.619 1.00 94.19 86 ASP A O 1
ATOM 699 N N . GLY A 1 87 ? 5.826 -3.020 -11.027 1.00 94.88 87 GLY A N 1
ATOM 700 C CA . GLY A 1 87 ? 6.605 -2.872 -9.806 1.00 94.88 87 GLY A CA 1
ATOM 701 C C . GLY A 1 87 ? 5.710 -3.124 -8.598 1.00 94.88 87 GLY A C 1
ATOM 702 O O . GLY A 1 87 ? 4.698 -2.444 -8.429 1.00 94.88 87 GLY A O 1
ATOM 703 N N . LYS A 1 88 ? 6.074 -4.107 -7.771 1.00 95.25 88 LYS A N 1
ATOM 704 C CA . LYS A 1 88 ? 5.347 -4.415 -6.541 1.00 95.25 88 LYS A CA 1
ATOM 705 C C . LYS A 1 88 ? 5.686 -3.347 -5.507 1.00 95.25 88 LYS A C 1
ATOM 707 O O . LYS A 1 88 ? 6.689 -3.461 -4.808 1.00 95.25 88 LYS A O 1
ATOM 712 N N . ILE A 1 89 ? 4.893 -2.285 -5.492 1.00 97.06 89 ILE A N 1
ATOM 713 C CA . ILE A 1 89 ? 5.024 -1.180 -4.547 1.00 97.06 89 ILE A CA 1
ATOM 714 C C . ILE A 1 89 ? 4.053 -1.413 -3.401 1.00 97.06 89 ILE A C 1
ATOM 716 O O . ILE A 1 89 ? 2.912 -1.783 -3.654 1.00 97.06 89 ILE A O 1
ATOM 720 N N . GLU A 1 90 ? 4.511 -1.211 -2.170 1.00 96.44 90 GLU A N 1
ATOM 721 C CA . GLU A 1 90 ? 3.702 -1.399 -0.964 1.00 96.44 90 GLU A CA 1
ATOM 722 C C . GLU A 1 90 ? 4.025 -0.322 0.070 1.00 96.44 90 GLU A C 1
ATOM 724 O O . GLU A 1 90 ? 5.092 0.299 0.044 1.00 96.44 90 GLU A O 1
ATOM 729 N N . THR A 1 91 ? 3.113 -0.125 1.014 1.00 97.12 91 THR A N 1
ATOM 730 C CA . THR A 1 91 ? 3.362 0.631 2.241 1.00 97.12 91 THR A CA 1
ATOM 731 C C . THR A 1 91 ? 4.390 -0.084 3.129 1.00 97.12 91 THR A C 1
ATOM 733 O O . THR A 1 91 ? 4.189 -1.230 3.538 1.00 97.12 91 THR A O 1
ATOM 736 N N . GLN A 1 92 ? 5.496 0.585 3.487 1.00 95.94 92 GLN A N 1
ATOM 737 C CA . GLN A 1 92 ? 6.527 -0.003 4.346 1.00 95.94 92 GLN A CA 1
ATOM 738 C C . GLN A 1 92 ? 6.085 -0.033 5.813 1.00 95.94 92 GLN A C 1
ATOM 740 O O . GLN A 1 92 ? 6.106 0.965 6.534 1.00 95.94 92 GLN A O 1
ATOM 745 N N . ARG A 1 93 ? 5.712 -1.206 6.312 1.00 95.81 93 ARG A N 1
ATOM 746 C CA . ARG A 1 93 ? 5.088 -1.326 7.639 1.00 95.81 93 ARG A CA 1
ATOM 747 C C . ARG A 1 93 ? 6.039 -1.106 8.805 1.00 95.81 93 ARG A C 1
ATOM 749 O O . ARG A 1 93 ? 5.584 -0.752 9.885 1.00 95.81 93 ARG A O 1
ATOM 756 N N . ASN A 1 94 ? 7.331 -1.367 8.632 1.00 95.56 94 ASN A N 1
ATOM 757 C CA . ASN A 1 94 ? 8.310 -1.339 9.722 1.00 95.56 94 ASN A CA 1
ATOM 758 C C . ASN A 1 94 ? 9.132 -0.040 9.795 1.00 95.56 94 ASN A C 1
ATOM 760 O O . ASN A 1 94 ? 9.909 0.119 10.736 1.00 95.56 94 ASN A O 1
ATOM 764 N N . GLU A 1 95 ? 8.943 0.894 8.860 1.00 96.06 95 GLU A N 1
ATOM 765 C CA . GLU A 1 95 ? 9.634 2.187 8.846 1.00 96.06 95 GLU A CA 1
ATOM 766 C C . GLU A 1 95 ? 8.751 3.310 9.428 1.00 96.06 95 GLU A C 1
ATOM 768 O O . GLU A 1 95 ? 7.521 3.286 9.289 1.00 96.06 95 GLU A O 1
ATOM 773 N N . PRO A 1 96 ? 9.336 4.311 10.114 1.00 97.12 96 PRO A N 1
ATOM 774 C CA . PRO A 1 96 ? 8.605 5.493 10.560 1.00 97.12 96 PRO A CA 1
ATOM 775 C C . PRO A 1 96 ? 7.863 6.189 9.419 1.00 97.12 96 PRO A C 1
ATOM 777 O O . PRO A 1 96 ? 8.429 6.414 8.352 1.00 97.12 96 PRO A O 1
ATOM 780 N N . LEU A 1 97 ? 6.599 6.542 9.668 1.00 98.06 97 LEU A N 1
ATOM 781 C CA . LEU A 1 97 ? 5.699 7.175 8.695 1.00 98.06 97 LEU A CA 1
ATOM 782 C C . LEU A 1 97 ? 5.450 6.360 7.418 1.00 98.06 97 LEU A C 1
ATOM 784 O O . LEU A 1 97 ? 5.000 6.909 6.422 1.00 98.06 97 LEU A O 1
ATOM 788 N N . ASN A 1 98 ? 5.730 5.059 7.454 1.00 98.31 98 ASN A N 1
ATOM 789 C CA . ASN A 1 98 ? 5.327 4.064 6.467 1.00 98.31 98 ASN A CA 1
ATOM 790 C C . ASN A 1 98 ? 5.456 4.504 4.992 1.00 98.31 98 ASN A C 1
ATOM 792 O O . ASN A 1 98 ? 4.469 4.428 4.259 1.00 98.31 98 ASN A O 1
ATOM 796 N N . PRO A 1 99 ? 6.631 4.982 4.534 1.00 98.06 99 PRO A N 1
ATOM 797 C CA . PRO A 1 99 ? 6.803 5.373 3.138 1.00 98.06 99 PRO A CA 1
ATOM 798 C C . PRO A 1 99 ? 6.467 4.220 2.193 1.00 98.06 99 PRO A C 1
ATOM 800 O O . PRO A 1 99 ? 6.621 3.046 2.535 1.00 98.06 99 PRO A O 1
ATOM 803 N N . LEU A 1 100 ? 6.052 4.552 0.975 1.00 98.25 100 LEU A N 1
ATOM 804 C CA . LEU A 1 100 ? 5.919 3.553 -0.076 1.00 98.25 100 LEU A CA 1
ATOM 805 C C . LEU A 1 100 ? 7.315 3.142 -0.548 1.00 98.25 100 LEU A C 1
ATOM 807 O O . LEU A 1 100 ? 8.213 3.982 -0.678 1.00 98.25 100 LEU A O 1
ATOM 811 N N . PHE A 1 101 ? 7.491 1.852 -0.805 1.00 96.12 101 PHE A N 1
ATOM 812 C CA . PHE A 1 101 ? 8.756 1.281 -1.253 1.00 96.12 101 PHE A CA 1
ATOM 813 C C . PHE A 1 101 ? 8.535 0.192 -2.299 1.00 96.12 101 PHE A C 1
ATOM 815 O O . PHE A 1 101 ? 7.435 -0.339 -2.451 1.00 96.12 101 PHE A O 1
ATOM 822 N N . HIS A 1 102 ? 9.595 -0.149 -3.027 1.00 95.31 102 HIS A N 1
ATOM 823 C CA . HIS A 1 102 ? 9.580 -1.284 -3.940 1.00 95.31 102 HIS A CA 1
ATOM 824 C C . HIS A 1 102 ? 9.876 -2.558 -3.150 1.00 95.31 102 HIS A C 1
ATOM 826 O O . HIS A 1 102 ? 10.977 -2.720 -2.633 1.00 95.31 102 HIS A O 1
ATOM 832 N N . ASP A 1 103 ? 8.911 -3.474 -3.068 1.00 92.81 103 ASP A N 1
ATOM 833 C CA . ASP A 1 103 ? 9.117 -4.751 -2.390 1.00 92.81 103 ASP A CA 1
ATOM 834 C C . ASP A 1 103 ? 10.266 -5.535 -3.039 1.00 92.81 103 ASP A C 1
ATOM 836 O O . ASP A 1 103 ? 10.346 -5.682 -4.266 1.00 92.81 103 ASP A O 1
ATOM 840 N N . THR A 1 104 ? 11.142 -6.083 -2.202 1.00 88.62 104 THR A N 1
ATOM 841 C CA . THR A 1 104 ? 12.317 -6.840 -2.629 1.00 88.62 104 THR A CA 1
ATOM 842 C C . THR A 1 104 ? 12.240 -8.275 -2.124 1.00 88.62 104 THR A C 1
ATOM 844 O O . THR A 1 104 ? 11.718 -8.585 -1.057 1.00 88.62 104 THR A O 1
ATOM 847 N N . SER A 1 105 ? 12.754 -9.212 -2.914 1.00 84.69 105 SER A N 1
ATOM 848 C CA . SER A 1 105 ? 12.878 -10.614 -2.519 1.00 84.69 105 SER A CA 1
ATOM 849 C C . SER A 1 105 ? 14.191 -11.160 -3.046 1.00 84.69 105 SER A C 1
ATOM 851 O O . SER A 1 105 ? 14.556 -10.872 -4.183 1.00 84.69 105 SER A O 1
ATOM 853 N N . LYS A 1 106 ? 14.920 -11.914 -2.213 1.00 83.38 106 LYS A N 1
ATOM 854 C CA . LYS A 1 106 ? 16.270 -12.410 -2.537 1.00 83.38 106 LYS A CA 1
ATOM 855 C C . LYS A 1 106 ? 17.190 -11.286 -3.078 1.00 83.38 106 LYS A C 1
ATOM 857 O O . LYS A 1 106 ? 17.908 -11.492 -4.051 1.00 83.38 106 LYS A O 1
ATOM 862 N N . ASN A 1 107 ? 17.127 -10.091 -2.475 1.00 84.19 107 ASN A N 1
ATOM 863 C CA . ASN A 1 107 ? 17.864 -8.884 -2.887 1.00 84.19 107 ASN A CA 1
ATOM 864 C C . ASN A 1 107 ? 17.608 -8.423 -4.335 1.00 84.19 107 ASN A C 1
ATOM 866 O O . ASN A 1 107 ? 18.483 -7.829 -4.961 1.00 84.19 107 ASN A O 1
ATOM 870 N N . LYS A 1 108 ? 16.412 -8.675 -4.878 1.00 87.56 108 LYS A N 1
ATOM 871 C CA . LYS A 1 108 ? 15.971 -8.146 -6.175 1.00 87.56 108 LYS A CA 1
ATOM 872 C C . LYS A 1 108 ? 14.614 -7.447 -6.043 1.00 87.56 108 LYS A C 1
ATOM 874 O O . LYS A 1 108 ? 13.758 -7.961 -5.313 1.00 87.56 108 LYS A O 1
ATOM 879 N N . PRO A 1 109 ? 14.381 -6.329 -6.752 1.00 90.94 109 PRO A N 1
ATOM 880 C CA . PRO A 1 109 ? 13.058 -5.716 -6.844 1.00 90.94 109 PRO A CA 1
ATOM 881 C C . PRO A 1 109 ? 12.057 -6.707 -7.440 1.00 90.94 109 PRO A C 1
ATOM 883 O O . PRO A 1 109 ? 12.355 -7.430 -8.396 1.00 90.94 109 PRO A O 1
ATOM 886 N N . ARG A 1 110 ? 10.855 -6.762 -6.871 1.00 92.12 110 ARG A N 1
ATOM 887 C CA . ARG A 1 110 ? 9.800 -7.656 -7.347 1.00 92.12 110 ARG A CA 1
ATOM 888 C C . ARG A 1 110 ? 8.924 -6.964 -8.372 1.00 92.12 110 ARG A C 1
ATOM 890 O O . ARG A 1 110 ? 8.473 -5.840 -8.164 1.00 92.12 110 ARG A O 1
ATOM 897 N N . PHE A 1 111 ? 8.589 -7.694 -9.421 1.00 92.56 111 PHE A N 1
ATOM 898 C CA . PHE A 1 111 ? 7.592 -7.269 -10.389 1.00 92.56 111 PHE A CA 1
ATOM 899 C C . PHE A 1 111 ? 6.505 -8.337 -10.507 1.00 92.56 111 PHE A C 1
ATOM 901 O O . PHE A 1 111 ? 6.686 -9.489 -10.091 1.00 92.56 111 PHE A O 1
ATOM 908 N N . VAL A 1 112 ? 5.354 -7.943 -11.035 1.00 91.00 112 VAL A N 1
ATOM 909 C CA . VAL A 1 112 ? 4.226 -8.829 -11.306 1.00 91.00 112 VAL A CA 1
ATOM 910 C C . VAL A 1 112 ? 4.168 -9.143 -12.793 1.00 91.00 112 VAL A C 1
ATOM 912 O O . VAL A 1 112 ? 4.210 -8.256 -13.640 1.00 91.00 112 VAL A O 1
ATOM 915 N N . ALA A 1 113 ? 4.099 -10.435 -13.099 1.00 90.25 113 ALA A N 1
ATOM 916 C CA . ALA A 1 113 ? 4.028 -10.940 -14.460 1.00 90.25 113 ALA A CA 1
ATOM 917 C C . ALA A 1 113 ? 2.701 -10.569 -15.141 1.00 90.25 113 ALA A C 1
ATOM 919 O O . ALA A 1 113 ? 1.666 -10.458 -14.483 1.00 90.25 113 ALA A O 1
ATOM 920 N N . SER A 1 114 ? 2.729 -10.433 -16.468 1.00 91.00 114 SER A N 1
ATOM 921 C CA . SER A 1 114 ? 1.512 -10.342 -17.280 1.00 91.00 114 SER A CA 1
ATOM 922 C C . SER A 1 114 ? 1.037 -11.739 -17.660 1.00 91.00 114 SER A C 1
ATOM 924 O O . SER A 1 114 ? 1.826 -12.538 -18.158 1.00 91.00 114 SER A O 1
ATOM 926 N N . PHE A 1 115 ? -0.246 -12.023 -17.463 1.00 89.69 115 PHE A N 1
ATOM 927 C CA . PHE A 1 115 ? -0.877 -13.287 -17.839 1.00 89.69 115 PHE A CA 1
ATOM 928 C C . PHE A 1 115 ? -1.936 -13.005 -18.886 1.00 89.69 115 PHE A C 1
ATOM 930 O O . PHE A 1 115 ? -2.870 -12.272 -18.589 1.00 89.69 115 PHE A O 1
ATOM 937 N N . TRP A 1 116 ? -1.812 -13.547 -20.097 1.00 89.19 116 TRP A N 1
ATOM 938 C CA . TRP A 1 116 ? -2.760 -13.247 -21.170 1.00 89.19 116 TRP A CA 1
ATOM 939 C C . TRP A 1 116 ? -4.195 -13.614 -20.744 1.00 89.19 116 TRP A C 1
ATOM 941 O O . TRP A 1 116 ? -4.398 -14.732 -20.267 1.00 89.19 116 TRP A O 1
ATOM 951 N N . PRO A 1 117 ? -5.190 -12.710 -20.897 1.00 91.38 117 PRO A N 1
ATOM 952 C CA . PRO A 1 117 ? -5.151 -11.407 -21.589 1.00 91.38 117 PRO A CA 1
ATOM 953 C C . PRO A 1 117 ? -4.907 -10.174 -20.686 1.00 91.38 117 PRO A C 1
ATOM 955 O O . PRO A 1 117 ? -5.071 -9.033 -21.118 1.00 91.38 117 PRO A O 1
ATOM 958 N N . HIS A 1 118 ? -4.533 -10.364 -19.423 1.00 91.31 118 HIS A N 1
ATOM 959 C CA . HIS A 1 118 ? -4.348 -9.316 -18.418 1.00 91.31 118 HIS A CA 1
ATOM 960 C C . HIS A 1 118 ? -2.893 -8.839 -18.289 1.00 91.31 118 HIS A C 1
ATOM 962 O O . HIS A 1 118 ? -1.989 -9.564 -17.864 1.00 91.31 118 HIS A O 1
ATOM 968 N N . LYS A 1 119 ? -2.671 -7.564 -18.620 1.00 90.12 119 LYS A N 1
ATOM 969 C CA . LYS A 1 119 ? -1.379 -6.903 -18.429 1.00 90.12 119 LYS A CA 1
ATOM 970 C C . LYS A 1 119 ? -1.198 -6.526 -16.958 1.00 90.12 119 LYS A C 1
ATOM 972 O O . LYS A 1 119 ? -1.944 -5.681 -16.463 1.00 90.12 119 LYS A O 1
ATOM 977 N N . THR A 1 120 ? -0.188 -7.119 -16.321 1.00 92.06 120 THR A N 1
ATOM 978 C CA . THR A 1 120 ? 0.284 -6.801 -14.961 1.00 92.06 120 THR A CA 1
ATOM 979 C C . THR A 1 120 ? -0.876 -6.597 -13.966 1.00 92.06 120 THR A C 1
ATOM 981 O O . THR A 1 120 ? -1.711 -7.487 -13.833 1.00 92.06 120 THR A O 1
ATOM 984 N N . TYR A 1 121 ? -0.962 -5.449 -13.286 1.00 93.38 121 TYR A N 1
ATOM 985 C CA . TYR A 1 121 ? -2.141 -5.018 -12.538 1.00 93.38 121 TYR A CA 1
ATOM 986 C C . TYR A 1 121 ? -3.142 -4.331 -13.484 1.00 93.38 121 TYR A C 1
ATOM 988 O O . TYR A 1 121 ? -2.896 -3.202 -13.914 1.00 93.38 121 TYR A O 1
ATOM 996 N N . PRO A 1 122 ? -4.297 -4.943 -13.808 1.00 92.25 122 PRO A N 1
ATOM 997 C CA . PRO A 1 122 ? -5.283 -4.339 -14.708 1.00 92.25 122 PRO A CA 1
ATOM 998 C C . PRO A 1 122 ? -6.124 -3.227 -14.051 1.00 92.25 122 PRO A C 1
ATOM 1000 O O . PRO A 1 122 ? -6.955 -2.611 -14.718 1.00 92.25 122 PRO A O 1
ATOM 1003 N N . PHE A 1 123 ? -5.887 -2.943 -12.771 1.00 94.50 123 PHE A N 1
ATOM 1004 C CA . PHE A 1 123 ? -6.608 -1.992 -11.924 1.00 94.50 123 PHE A CA 1
ATOM 1005 C C . PHE A 1 123 ? -5.608 -1.101 -11.179 1.00 94.50 123 PHE A C 1
ATOM 1007 O O . PHE A 1 123 ? -4.421 -1.430 -11.135 1.00 94.50 123 PHE A O 1
ATOM 1014 N N . LEU A 1 124 ? -6.069 0.001 -10.577 1.00 95.75 124 LEU A N 1
ATOM 1015 C CA . LEU A 1 124 ? -5.267 0.616 -9.511 1.00 95.75 124 LEU A CA 1
ATOM 1016 C C . LEU A 1 124 ? -5.227 -0.363 -8.349 1.00 95.75 124 LEU A C 1
ATOM 1018 O O . LEU A 1 124 ? -6.236 -1.010 -8.088 1.00 95.75 124 LEU A O 1
ATOM 1022 N N . TYR A 1 125 ? -4.106 -0.449 -7.651 1.00 97.69 125 TYR A N 1
ATOM 1023 C CA . TYR A 1 125 ? -3.970 -1.299 -6.477 1.00 97.69 125 TYR A CA 1
ATOM 1024 C C . TYR A 1 125 ? -3.281 -0.534 -5.357 1.00 97.69 125 TYR A C 1
ATOM 1026 O O . TYR A 1 125 ? -2.418 0.309 -5.611 1.00 97.69 125 TYR A O 1
ATOM 1034 N N . GLY A 1 126 ? -3.656 -0.817 -4.122 1.00 98.06 126 GLY A N 1
ATOM 1035 C CA . GLY A 1 126 ? -2.991 -0.278 -2.950 1.00 98.06 126 GLY A CA 1
ATOM 1036 C C . GLY A 1 126 ? -3.729 -0.652 -1.682 1.00 98.06 126 GLY A C 1
ATOM 1037 O O . GLY A 1 126 ? -4.299 -1.737 -1.599 1.00 98.06 126 GLY A O 1
ATOM 1038 N N . SER A 1 127 ? -3.764 0.271 -0.728 1.00 97.88 127 SER A N 1
ATOM 1039 C CA . SER A 1 127 ? -4.246 -0.007 0.619 1.00 97.88 127 SER A CA 1
ATOM 1040 C C . SER A 1 127 ? -5.271 1.008 1.117 1.00 97.88 127 SER A C 1
ATOM 1042 O O . SER A 1 127 ? -5.331 2.169 0.690 1.00 97.88 127 SER A O 1
ATOM 1044 N N . ILE A 1 128 ? -6.112 0.549 2.041 1.00 98.50 128 ILE A N 1
ATOM 1045 C CA . ILE A 1 128 ? -7.082 1.375 2.749 1.00 98.50 128 ILE A CA 1
ATOM 1046 C C . ILE A 1 128 ? -6.425 1.880 4.041 1.00 98.50 128 ILE A C 1
ATOM 1048 O O . ILE A 1 128 ? -6.056 1.077 4.906 1.00 98.50 128 ILE A O 1
ATOM 1052 N N . PRO A 1 129 ? -6.277 3.201 4.220 1.00 98.38 129 PRO A N 1
ATOM 1053 C CA . PRO A 1 129 ? -5.611 3.748 5.386 1.00 98.38 129 PRO A CA 1
ATOM 1054 C C . PRO A 1 129 ? -6.438 3.510 6.654 1.00 98.38 129 PRO A C 1
ATOM 1056 O O . PRO A 1 129 ? -7.655 3.340 6.613 1.00 98.38 129 PRO A O 1
ATOM 1059 N N . GLN A 1 130 ? -5.759 3.505 7.797 1.00 98.06 130 GLN A N 1
ATOM 1060 C CA . GLN A 1 130 ? -6.332 3.267 9.121 1.00 98.06 130 GLN A CA 1
ATOM 1061 C C . GLN A 1 130 ? -7.133 1.964 9.230 1.00 98.06 130 GLN A C 1
ATOM 1063 O O . GLN A 1 130 ? -8.117 1.893 9.957 1.00 98.06 130 GLN A O 1
ATOM 1068 N N . THR A 1 131 ? -6.720 0.924 8.518 1.00 98.50 131 THR A N 1
ATOM 1069 C CA . THR A 1 131 ? -7.255 -0.434 8.655 1.00 98.50 131 THR A CA 1
ATOM 1070 C C . THR A 1 131 ? -6.119 -1.388 8.996 1.00 98.50 131 THR A C 1
ATOM 1072 O O . THR A 1 131 ? -4.959 -1.078 8.728 1.00 98.50 131 THR A O 1
ATOM 1075 N N . TRP A 1 132 ? -6.404 -2.512 9.641 1.00 98.19 132 TRP A N 1
ATOM 1076 C CA . TRP A 1 132 ? -5.385 -3.512 9.933 1.00 98.19 132 TRP A CA 1
ATOM 1077 C C . TRP A 1 132 ? -5.987 -4.907 9.970 1.00 98.19 132 TRP A C 1
ATOM 1079 O O . TRP A 1 132 ? -6.884 -5.202 10.764 1.00 98.19 132 TRP A O 1
ATOM 1089 N N . GLU A 1 133 ? -5.433 -5.778 9.136 1.00 95.94 133 GLU A N 1
ATOM 1090 C CA . GLU A 1 133 ? -5.735 -7.196 9.121 1.00 95.94 133 GLU A CA 1
ATOM 1091 C C . GLU A 1 133 ? -5.020 -7.900 10.269 1.00 95.94 133 GLU A C 1
ATOM 1093 O O . GLU A 1 133 ? -3.879 -8.364 10.172 1.00 95.94 133 GLU A O 1
ATOM 1098 N N . ASN A 1 134 ? -5.707 -7.915 11.410 1.00 95.06 134 ASN A N 1
ATOM 1099 C CA . ASN A 1 134 ? -5.164 -8.339 12.687 1.00 95.06 134 ASN A CA 1
ATOM 1100 C C . ASN A 1 134 ? -4.724 -9.813 12.656 1.00 95.06 134 ASN A C 1
ATOM 1102 O O . ASN A 1 134 ? -5.531 -10.735 12.533 1.00 95.06 134 ASN A O 1
ATOM 1106 N N . LYS A 1 135 ? -3.420 -10.044 12.830 1.00 94.62 135 LYS A N 1
ATOM 1107 C CA . LYS A 1 135 ? -2.827 -11.391 12.899 1.00 94.62 135 LYS A CA 1
ATOM 1108 C C . LYS A 1 135 ? -2.992 -12.080 14.263 1.00 94.62 135 LYS A C 1
ATOM 1110 O O . LYS A 1 135 ? -2.663 -13.259 14.389 1.00 94.62 135 LYS A O 1
ATOM 1115 N N . ASN A 1 136 ? -3.413 -11.347 15.295 1.00 94.88 136 ASN A N 1
ATOM 1116 C CA . ASN A 1 136 ? -3.511 -11.837 16.674 1.00 94.88 136 ASN A CA 1
ATOM 1117 C C . ASN A 1 136 ? -4.866 -12.505 16.950 1.00 94.88 136 ASN A C 1
ATOM 1119 O O . ASN A 1 136 ? -5.000 -13.254 17.917 1.00 94.88 136 ASN A O 1
ATOM 1123 N N . VAL A 1 137 ? -5.868 -12.251 16.104 1.00 93.50 137 VAL A N 1
ATOM 1124 C CA . VAL A 1 137 ? -7.245 -12.721 16.279 1.00 93.50 137 VAL A CA 1
ATOM 1125 C C . VAL A 1 137 ? -7.700 -13.441 15.015 1.00 93.50 137 VAL A C 1
ATOM 1127 O O . VAL A 1 137 ? -7.347 -13.059 13.902 1.00 93.50 137 VAL A O 1
ATOM 1130 N N . LYS A 1 138 ? -8.476 -14.515 15.185 1.00 93.31 138 LYS A N 1
ATOM 1131 C CA . LYS A 1 138 ? -9.119 -15.185 14.055 1.00 93.31 138 LYS A CA 1
ATOM 1132 C C . LYS A 1 138 ? -10.353 -14.409 13.627 1.00 93.31 138 LYS A C 1
ATOM 1134 O O . LYS A 1 138 ? -11.218 -14.106 14.442 1.00 93.31 138 LYS A O 1
ATOM 1139 N N . ASP A 1 139 ? -10.443 -14.170 12.336 1.00 90.81 139 ASP A N 1
ATOM 1140 C CA . ASP A 1 139 ? -11.597 -13.596 11.687 1.00 90.81 139 ASP A CA 1
ATOM 1141 C C . ASP A 1 139 ? -12.796 -14.561 11.751 1.00 90.81 139 ASP A C 1
ATOM 1143 O O . ASP A 1 139 ? -12.689 -15.740 11.410 1.00 90.81 139 ASP A O 1
ATOM 1147 N N . ASN A 1 140 ? -13.957 -14.062 12.177 1.00 89.69 140 ASN A N 1
ATOM 1148 C CA . ASN A 1 140 ? -15.154 -14.891 12.374 1.00 89.69 140 ASN A CA 1
ATOM 1149 C C . ASN A 1 140 ? -15.778 -15.411 11.069 1.00 89.69 140 ASN A C 1
ATOM 1151 O O . ASN A 1 140 ? -16.539 -16.375 11.105 1.00 89.69 140 ASN A O 1
ATOM 1155 N N . TYR A 1 141 ? -15.508 -14.765 9.932 1.00 86.69 141 TYR A N 1
ATOM 1156 C CA . TYR A 1 141 ? -16.085 -15.144 8.640 1.00 86.69 141 TYR A CA 1
ATOM 1157 C C . TYR A 1 141 ? -15.256 -16.240 7.957 1.00 86.69 141 TYR A C 1
ATOM 1159 O O . TYR A 1 141 ? -15.801 -17.170 7.372 1.00 86.69 141 TYR A O 1
ATOM 1167 N N . THR A 1 142 ? -13.932 -16.150 8.061 1.00 86.69 142 THR A N 1
ATOM 1168 C CA . THR A 1 142 ? -12.967 -17.029 7.391 1.00 86.69 142 THR A CA 1
ATOM 1169 C C . THR A 1 142 ? -12.378 -18.098 8.311 1.00 86.69 142 THR A C 1
ATOM 1171 O O . THR A 1 142 ?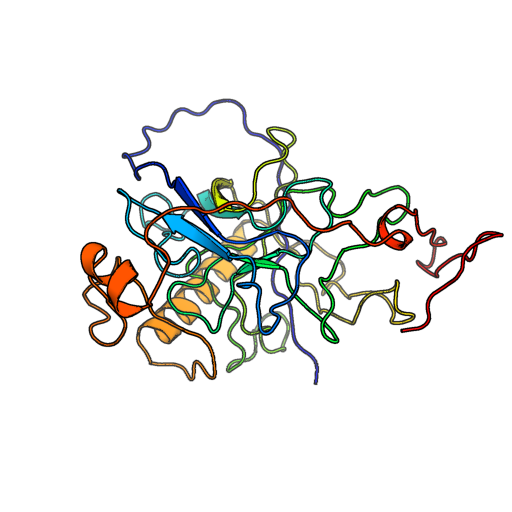 -11.891 -19.121 7.832 1.00 86.69 142 THR A O 1
ATOM 1174 N N . GLY A 1 143 ? -12.389 -17.878 9.629 1.00 88.62 143 GLY A N 1
ATOM 1175 C CA . GLY A 1 143 ? -11.741 -18.737 10.622 1.00 88.62 143 GLY A CA 1
ATOM 1176 C C . GLY A 1 143 ? -10.207 -18.651 10.641 1.00 88.62 143 GLY A C 1
ATOM 1177 O O . GLY A 1 143 ? -9.561 -19.457 11.321 1.00 88.62 143 GLY A O 1
ATOM 1178 N N . LEU A 1 144 ? -9.613 -17.704 9.906 1.00 90.62 144 LEU A N 1
ATOM 1179 C CA . LEU A 1 144 ? -8.166 -17.517 9.749 1.00 90.62 144 LEU A CA 1
ATOM 1180 C C . LEU A 1 144 ? -7.703 -16.202 10.389 1.00 90.62 144 LEU A C 1
ATOM 1182 O O . LEU A 1 144 ? -8.514 -15.343 10.707 1.00 90.62 144 LEU A O 1
ATOM 1186 N N . VAL A 1 145 ? -6.397 -16.049 10.601 1.00 92.44 145 VAL A N 1
ATOM 1187 C CA . VAL A 1 145 ? -5.803 -14.777 11.056 1.00 92.44 145 VAL A CA 1
ATOM 1188 C C . VAL A 1 145 ? -5.456 -13.891 9.860 1.00 92.44 145 VAL A C 1
ATOM 1190 O O . VAL A 1 145 ? -5.120 -14.427 8.800 1.00 92.44 145 VAL A O 1
ATOM 1193 N N . GLY A 1 146 ? -5.495 -12.568 10.040 1.00 91.81 146 GLY A N 1
ATOM 1194 C CA . GLY A 1 146 ? -5.107 -11.598 9.012 1.00 91.81 146 GLY A CA 1
ATOM 1195 C C . GLY A 1 146 ? -3.614 -11.637 8.659 1.00 91.81 146 GLY A C 1
ATOM 1196 O O . GLY A 1 146 ? -2.799 -12.253 9.356 1.00 91.81 146 GLY A O 1
ATOM 1197 N N . ASP A 1 147 ? -3.241 -10.974 7.566 1.00 91.62 147 ASP A N 1
ATOM 1198 C CA . ASP A 1 147 ? -1.872 -10.927 7.037 1.00 91.62 147 ASP A CA 1
ATOM 1199 C C . ASP A 1 147 ? -0.962 -9.866 7.645 1.00 91.62 147 ASP A C 1
ATOM 1201 O O . ASP A 1 147 ? 0.218 -9.792 7.283 1.00 91.62 147 ASP A O 1
ATOM 1205 N N . ASN A 1 148 ? -1.457 -9.139 8.648 1.00 95.31 148 ASN A N 1
ATOM 1206 C CA . ASN A 1 148 ? -0.729 -8.104 9.367 1.00 95.31 148 ASN A CA 1
ATOM 1207 C C . ASN A 1 148 ? -0.475 -6.825 8.538 1.00 95.31 148 ASN A C 1
ATOM 1209 O O . ASN A 1 148 ? 0.406 -6.039 8.916 1.00 95.31 148 ASN A O 1
ATOM 1213 N N . ASP A 1 149 ? -1.217 -6.614 7.449 1.00 95.88 149 ASP A N 1
ATOM 1214 C CA . ASP A 1 149 ? -1.134 -5.453 6.552 1.00 95.88 149 ASP A CA 1
ATOM 1215 C C . ASP A 1 149 ? -2.403 -4.573 6.681 1.00 95.88 149 ASP A C 1
ATOM 1217 O O . ASP A 1 149 ? -3.356 -4.958 7.368 1.00 95.88 149 ASP A O 1
ATOM 1221 N N . PRO A 1 150 ? -2.441 -3.348 6.121 1.00 97.88 150 PRO A N 1
ATOM 1222 C CA . PRO A 1 150 ? -3.719 -2.685 5.883 1.00 97.88 150 PRO A CA 1
ATOM 1223 C C . PRO A 1 150 ? -4.564 -3.483 4.882 1.00 97.88 150 PRO A C 1
ATOM 1225 O O . PRO A 1 150 ? -4.025 -4.225 4.064 1.00 97.88 150 PRO A O 1
ATOM 1228 N N . VAL A 1 151 ? -5.881 -3.281 4.910 1.00 97.75 151 VAL A N 1
ATOM 1229 C CA . VAL A 1 151 ? -6.805 -3.904 3.952 1.00 97.75 151 VAL A CA 1
ATOM 1230 C C . VAL A 1 151 ? -6.416 -3.481 2.536 1.00 97.75 151 VAL A C 1
ATOM 1232 O O . VAL A 1 151 ? -6.244 -2.286 2.269 1.00 97.75 151 VAL A O 1
ATOM 1235 N N . ASP A 1 152 ? -6.293 -4.450 1.632 1.00 97.19 152 ASP A N 1
ATOM 1236 C CA . ASP A 1 152 ? -5.986 -4.192 0.229 1.00 97.19 152 ASP A CA 1
ATOM 1237 C C . ASP A 1 152 ? -7.187 -3.509 -0.474 1.00 97.19 152 ASP A C 1
ATOM 1239 O O . 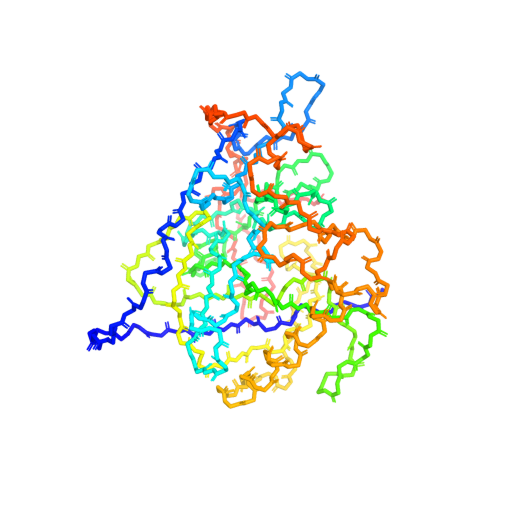ASP A 1 152 ? -8.351 -3.625 -0.088 1.00 97.19 152 ASP A O 1
ATOM 1243 N N . LEU A 1 153 ? -6.935 -2.762 -1.547 1.00 96.81 153 LEU A N 1
ATOM 1244 C CA . LEU A 1 153 ? -7.989 -2.242 -2.417 1.00 96.81 153 LEU A CA 1
ATOM 1245 C C . LEU A 1 153 ? -7.519 -2.249 -3.861 1.00 96.81 153 LEU A C 1
ATOM 1247 O O . LEU A 1 153 ? -6.376 -1.901 -4.158 1.00 96.81 153 LEU A O 1
ATOM 1251 N N . PHE A 1 154 ? -8.434 -2.585 -4.769 1.00 95.00 154 PHE A N 1
ATOM 1252 C CA . PHE A 1 154 ? -8.250 -2.288 -6.177 1.00 95.00 154 PHE A CA 1
ATOM 1253 C C . PHE A 1 154 ? -9.396 -1.428 -6.715 1.00 95.00 154 PHE A C 1
ATOM 1255 O O . PHE A 1 154 ? -10.533 -1.520 -6.267 1.00 95.00 154 PHE A O 1
ATOM 1262 N N . ASP A 1 155 ? -9.093 -0.520 -7.637 1.00 94.12 155 ASP A N 1
ATOM 1263 C CA . ASP A 1 155 ? -10.096 0.337 -8.275 1.00 94.12 155 ASP A CA 1
ATOM 1264 C C . ASP A 1 155 ? -10.220 -0.049 -9.749 1.00 94.12 155 ASP A C 1
ATOM 1266 O O . ASP A 1 155 ? -9.244 0.042 -10.504 1.00 94.12 155 ASP A O 1
ATOM 1270 N N . VAL A 1 156 ? -11.421 -0.476 -10.162 1.00 90.25 156 VAL A N 1
ATOM 1271 C CA . VAL A 1 156 ? -11.694 -0.850 -11.564 1.00 90.25 156 VAL A CA 1
ATOM 1272 C C . VAL A 1 156 ? -12.228 0.300 -12.403 1.00 90.25 156 VAL A C 1
ATOM 1274 O O . VAL A 1 156 ? -12.556 0.112 -13.577 1.00 90.25 156 VAL A O 1
ATOM 1277 N N . SER A 1 157 ? -12.269 1.511 -11.842 1.00 86.56 157 SER A N 1
ATOM 1278 C CA . SER A 1 157 ? -12.721 2.677 -12.574 1.00 86.56 157 SER A CA 1
ATOM 1279 C C . SER A 1 157 ? -11.800 2.960 -13.766 1.00 86.56 157 SER A C 1
ATOM 1281 O O . SER A 1 157 ? -10.575 2.824 -13.719 1.00 86.56 157 SER A O 1
ATOM 1283 N N . SER A 1 158 ? -12.380 3.375 -14.891 1.00 81.19 158 SER A N 1
ATOM 1284 C CA . SER A 1 158 ? -11.612 3.752 -16.083 1.00 81.19 158 SER A CA 1
ATOM 1285 C C . SER A 1 158 ? -11.069 5.184 -16.025 1.00 81.19 158 SER A C 1
ATOM 1287 O O . SER A 1 158 ? -10.340 5.573 -16.933 1.00 81.19 158 SER A O 1
ATOM 1289 N N . ILE A 1 159 ? -11.366 5.938 -14.957 1.00 78.56 159 ILE A N 1
ATOM 1290 C CA . ILE A 1 159 ? -11.175 7.396 -14.860 1.00 78.56 159 ILE A CA 1
ATOM 1291 C C . ILE A 1 159 ? -9.722 7.807 -15.102 1.00 78.56 159 ILE A C 1
ATOM 1293 O O . ILE A 1 159 ? -9.461 8.744 -15.851 1.00 78.56 159 ILE A O 1
ATOM 1297 N N . SER A 1 160 ? -8.774 7.133 -14.450 1.00 87.00 160 SER A N 1
ATOM 1298 C CA . SER A 1 160 ? -7.353 7.481 -14.511 1.00 87.00 160 SER A CA 1
ATOM 1299 C C . SER A 1 160 ? -6.484 6.250 -14.240 1.00 87.00 160 SER A C 1
ATOM 1301 O O . SER A 1 160 ? -6.879 5.409 -13.432 1.00 87.00 160 SER A O 1
ATOM 1303 N N . PRO A 1 161 ? -5.301 6.125 -14.876 1.00 88.88 161 PRO A N 1
ATOM 1304 C CA . PRO A 1 161 ? -4.315 5.100 -14.528 1.00 88.88 161 PRO A CA 1
ATOM 1305 C C . PRO A 1 161 ? -3.651 5.323 -13.158 1.00 88.88 161 PRO A C 1
ATOM 1307 O O . PRO A 1 161 ? -2.970 4.416 -12.685 1.00 88.88 161 PRO A O 1
ATOM 1310 N N . GLY A 1 162 ? -3.881 6.481 -12.525 1.00 93.44 162 GLY A N 1
ATOM 1311 C CA . GLY A 1 162 ? -3.383 6.837 -11.197 1.00 93.44 162 GLY A CA 1
ATOM 1312 C C . GLY A 1 162 ? -1.866 7.004 -11.121 1.00 93.44 162 GLY A C 1
ATOM 1313 O O . GLY A 1 162 ? -1.151 6.864 -12.115 1.00 93.44 162 GLY A O 1
ATOM 1314 N N . TYR A 1 163 ? -1.369 7.319 -9.928 1.00 95.94 163 TYR A N 1
ATOM 1315 C CA . TYR A 1 163 ? 0.064 7.362 -9.632 1.00 95.94 163 TYR A CA 1
ATOM 1316 C C . TYR A 1 163 ? 0.340 6.847 -8.215 1.00 95.94 163 TYR A C 1
ATOM 1318 O O . TYR A 1 163 ? -0.520 6.908 -7.341 1.00 95.94 163 TYR A O 1
ATOM 1326 N N . THR A 1 164 ? 1.540 6.312 -7.987 1.00 97.81 164 THR A N 1
ATOM 1327 C CA . THR A 1 164 ? 1.958 5.828 -6.666 1.00 97.81 164 THR A CA 1
ATOM 1328 C C . THR A 1 164 ? 1.925 6.971 -5.649 1.00 97.81 164 THR A C 1
ATOM 1330 O O . THR A 1 164 ? 2.540 8.007 -5.876 1.00 97.81 164 THR A O 1
ATOM 1333 N N . GLY A 1 165 ? 1.231 6.778 -4.529 1.00 97.56 165 GLY A N 1
ATOM 1334 C CA . GLY A 1 165 ? 1.011 7.777 -3.485 1.00 97.56 165 GLY A CA 1
ATOM 1335 C C . GLY A 1 165 ? -0.214 8.671 -3.699 1.00 97.56 165 GLY A C 1
ATOM 1336 O O . GLY A 1 165 ? -0.463 9.551 -2.878 1.00 97.56 165 GLY A O 1
ATOM 1337 N N . GLU A 1 166 ? -0.993 8.476 -4.767 1.00 97.31 166 GLU A N 1
ATOM 1338 C CA . GLU A 1 166 ? -2.265 9.184 -4.949 1.00 97.31 166 GLU A CA 1
ATOM 1339 C C . GLU A 1 166 ? -3.250 8.797 -3.834 1.00 97.31 166 GLU A C 1
ATOM 1341 O O . GLU A 1 166 ? -3.515 7.615 -3.615 1.00 97.31 166 GLU A O 1
ATOM 1346 N N . VAL A 1 167 ? -3.828 9.792 -3.153 1.00 97.31 167 VAL A N 1
ATOM 1347 C CA . VAL A 1 167 ? -4.933 9.579 -2.209 1.00 97.31 167 VAL A CA 1
ATOM 1348 C C . VAL A 1 167 ? -6.243 9.908 -2.909 1.00 97.31 167 VAL A C 1
ATOM 1350 O O . VAL A 1 167 ? -6.474 11.051 -3.305 1.00 97.31 167 VAL A O 1
ATOM 1353 N N . LYS A 1 168 ? -7.109 8.906 -3.054 1.00 94.19 168 LYS A N 1
ATOM 1354 C CA . LYS A 1 168 ? -8.387 9.016 -3.766 1.00 94.19 168 LYS A CA 1
ATOM 1355 C C . LYS A 1 168 ? -9.551 8.768 -2.830 1.00 94.19 168 LYS A C 1
ATOM 1357 O O . LYS A 1 168 ? -9.454 7.952 -1.924 1.00 94.19 168 LYS A O 1
ATOM 1362 N N . GLN A 1 169 ? -10.678 9.403 -3.119 1.00 95.12 169 GLN A N 1
ATOM 1363 C CA . GLN A 1 169 ? -11.952 9.049 -2.505 1.00 95.12 169 GLN A CA 1
ATOM 1364 C C . GLN A 1 169 ? -12.662 8.037 -3.398 1.00 95.12 169 GLN A C 1
ATOM 1366 O O . GLN A 1 169 ? -12.872 8.293 -4.585 1.00 95.12 169 GLN A O 1
ATOM 1371 N N . VAL A 1 170 ? -13.028 6.891 -2.834 1.00 94.94 170 VAL A N 1
ATOM 1372 C CA . VAL A 1 170 ? -13.689 5.796 -3.550 1.00 94.94 170 VAL A CA 1
ATOM 1373 C C . VAL A 1 170 ? -14.913 5.337 -2.774 1.00 94.94 170 VAL A C 1
ATOM 1375 O O . VAL A 1 170 ? -14.939 5.379 -1.547 1.00 94.94 170 VAL A O 1
ATOM 1378 N N . LYS A 1 171 ? -15.955 4.903 -3.483 1.00 95.12 171 LYS A N 1
ATOM 1379 C CA . LYS A 1 171 ? -17.097 4.224 -2.857 1.00 95.12 171 LYS A CA 1
ATOM 1380 C C . LYS A 1 171 ? -16.737 2.752 -2.636 1.00 95.12 171 LYS A C 1
ATOM 1382 O O . LYS A 1 171 ? -15.909 2.243 -3.364 1.00 95.12 171 LYS A O 1
ATOM 1387 N N . VAL A 1 172 ? -17.350 2.040 -1.699 1.00 94.75 172 VAL A N 1
ATOM 1388 C CA . VAL A 1 172 ? -17.169 0.579 -1.550 1.00 94.75 172 VAL A CA 1
ATOM 1389 C C . VAL A 1 172 ? -18.316 -0.167 -2.249 1.00 94.75 172 VAL A C 1
ATOM 1391 O O . VAL A 1 172 ? -19.480 0.099 -1.940 1.00 94.75 172 VAL A O 1
ATOM 1394 N N . LEU A 1 173 ? -18.027 -1.109 -3.165 1.00 93.44 173 LEU A N 1
ATOM 1395 C CA . LEU A 1 173 ? -19.054 -1.998 -3.767 1.00 93.44 173 LEU A CA 1
ATOM 1396 C C . LEU A 1 173 ? -19.126 -3.394 -3.138 1.00 93.44 173 LEU A C 1
ATOM 1398 O O . LEU A 1 173 ? -20.171 -4.041 -3.211 1.00 93.44 173 LEU A O 1
ATOM 1402 N N . GLY A 1 174 ? -18.042 -3.868 -2.533 1.00 94.62 174 GLY A N 1
ATOM 1403 C CA . GLY A 1 174 ? -17.930 -5.237 -2.046 1.00 94.62 174 GLY A CA 1
ATOM 1404 C C . GLY A 1 174 ? -16.477 -5.639 -1.840 1.00 94.62 174 GLY A C 1
ATOM 1405 O O . GLY A 1 174 ? -15.596 -4.781 -1.877 1.00 94.62 174 GLY A O 1
ATOM 1406 N N . GLY A 1 175 ? -16.237 -6.932 -1.646 1.00 93.75 175 GLY A N 1
ATOM 1407 C CA . GLY A 1 175 ? -14.893 -7.471 -1.467 1.00 93.75 175 GLY A CA 1
ATOM 1408 C C . GLY A 1 175 ? -14.788 -8.955 -1.809 1.00 93.75 175 GLY A C 1
ATOM 1409 O O . GLY A 1 175 ? -15.795 -9.651 -1.945 1.00 93.75 175 GLY A O 1
ATOM 1410 N N . LEU A 1 176 ? -13.553 -9.433 -1.923 1.00 93.31 176 LEU A N 1
ATOM 1411 C CA . LEU A 1 176 ? -13.207 -10.843 -2.104 1.00 93.31 176 LEU A CA 1
ATOM 1412 C C . LEU A 1 176 ? -12.430 -11.345 -0.883 1.00 93.31 176 LEU A C 1
ATOM 1414 O O . LEU A 1 176 ? -11.391 -10.784 -0.540 1.00 93.31 176 LEU A O 1
ATOM 1418 N N . ALA A 1 177 ? -12.915 -12.404 -0.234 1.00 90.56 177 ALA A N 1
ATOM 1419 C CA . ALA A 1 177 ? -12.228 -13.038 0.892 1.00 90.56 177 ALA A CA 1
ATOM 1420 C C . ALA A 1 177 ? -11.183 -14.039 0.369 1.00 90.56 177 ALA A C 1
ATOM 1422 O O . ALA A 1 177 ? -11.434 -15.244 0.297 1.00 90.56 177 ALA A O 1
ATOM 1423 N N . MET A 1 178 ? -10.039 -13.516 -0.075 1.00 89.69 178 MET A N 1
ATOM 1424 C CA . MET A 1 178 ? -8.976 -14.296 -0.703 1.00 89.69 178 MET A CA 1
ATOM 1425 C C . MET A 1 178 ? -8.047 -14.920 0.343 1.00 89.69 178 MET A C 1
ATOM 1427 O O . MET A 1 178 ? -7.374 -14.220 1.086 1.00 89.69 178 MET A O 1
ATOM 1431 N N . ILE A 1 179 ? -7.922 -16.243 0.342 1.00 82.12 179 ILE A N 1
ATOM 1432 C CA . ILE A 1 179 ? -6.835 -16.938 1.028 1.00 82.12 179 ILE A CA 1
ATOM 1433 C C . ILE A 1 179 ? -5.634 -16.976 0.084 1.00 82.12 179 ILE A C 1
ATOM 1435 O O . ILE A 1 179 ? -5.690 -17.591 -0.987 1.00 82.12 179 ILE A O 1
ATOM 1439 N N . ASP A 1 180 ? -4.551 -16.301 0.469 1.00 69.00 180 ASP A N 1
ATOM 1440 C CA . ASP A 1 180 ? -3.343 -16.211 -0.351 1.00 69.00 180 ASP A CA 1
ATOM 1441 C C . ASP A 1 180 ? -2.557 -17.534 -0.295 1.00 69.00 180 ASP A C 1
ATOM 1443 O O . ASP A 1 180 ? -1.738 -17.784 0.594 1.00 69.00 180 ASP A O 1
ATOM 1447 N N . TYR A 1 181 ? -2.835 -18.405 -1.266 1.00 55.38 181 TYR A N 1
ATOM 1448 C CA . TYR A 1 181 ? -2.125 -19.652 -1.545 1.00 55.38 181 TYR A CA 1
ATOM 1449 C C . TYR A 1 181 ? -1.197 -19.461 -2.753 1.00 55.38 181 TYR A C 1
ATOM 1451 O O . TYR A 1 181 ? -1.478 -19.884 -3.862 1.00 55.38 181 TYR A O 1
ATOM 1459 N N . TYR A 1 182 ? -0.083 -18.776 -2.509 1.00 56.31 182 TYR A N 1
ATOM 1460 C CA . TYR A 1 182 ? 1.102 -18.626 -3.356 1.00 56.31 182 TYR A CA 1
ATOM 1461 C C . TYR A 1 182 ? 0.981 -18.833 -4.906 1.00 56.31 182 TYR A C 1
ATOM 1463 O O . TYR A 1 182 ? 0.974 -19.918 -5.458 1.00 56.31 182 TYR A O 1
ATOM 1471 N N . LYS A 1 183 ? 1.067 -17.702 -5.617 1.00 60.12 183 LYS A N 1
ATOM 1472 C CA . LYS A 1 183 ? 1.415 -17.381 -7.030 1.00 60.12 183 LYS A CA 1
ATOM 1473 C C . LYS A 1 183 ? 1.725 -18.523 -8.041 1.00 60.12 183 LYS A C 1
ATOM 1475 O O . LYS A 1 183 ? 2.865 -18.986 -8.130 1.00 60.12 183 LYS A O 1
ATOM 1480 N N . VAL A 1 184 ? 0.775 -18.788 -8.952 1.00 54.94 184 VAL A N 1
ATOM 1481 C CA . VAL A 1 184 ? 0.838 -19.715 -10.116 1.00 54.94 184 VAL A CA 1
ATOM 1482 C C . VAL A 1 184 ? 2.139 -19.655 -10.927 1.00 54.94 184 VAL A C 1
ATOM 1484 O O . VAL A 1 184 ? 2.726 -20.703 -11.180 1.00 54.94 184 VAL A O 1
ATOM 1487 N N . ALA A 1 185 ? 2.634 -18.457 -11.281 1.00 53.53 185 ALA A N 1
ATOM 1488 C CA . ALA A 1 185 ? 3.874 -18.277 -12.064 1.00 53.53 185 ALA A CA 1
ATOM 1489 C C . ALA A 1 185 ? 5.096 -18.994 -11.465 1.00 53.53 185 ALA A C 1
ATOM 1491 O O . ALA A 1 185 ? 6.083 -19.227 -12.150 1.00 53.53 185 ALA A O 1
ATOM 1492 N N . ARG A 1 186 ? 5.046 -19.310 -10.167 1.00 62.62 186 ARG A N 1
ATOM 1493 C CA . ARG A 1 186 ? 6.123 -19.959 -9.417 1.00 62.62 186 ARG A CA 1
ATOM 1494 C C . ARG A 1 186 ? 5.850 -21.448 -9.167 1.00 62.62 186 ARG A C 1
ATOM 1496 O O . ARG A 1 186 ? 6.385 -22.000 -8.211 1.00 62.62 186 ARG A O 1
ATOM 1503 N N . GLY A 1 187 ? 4.975 -22.071 -9.967 1.00 58.62 187 GLY A N 1
ATOM 1504 C CA . GLY A 1 187 ? 4.641 -23.504 -9.898 1.00 58.62 187 GLY A CA 1
ATOM 1505 C C . GLY A 1 187 ? 3.786 -23.888 -8.691 1.00 58.62 187 GLY A C 1
ATOM 1506 O O . GLY A 1 187 ? 3.944 -24.964 -8.122 1.00 58.62 187 GLY A O 1
ATOM 1507 N N . LYS A 1 188 ? 2.952 -22.956 -8.229 1.00 64.06 188 LYS A N 1
ATOM 1508 C CA . LYS A 1 188 ? 2.608 -22.870 -6.810 1.00 64.06 188 LYS A CA 1
ATOM 1509 C C . LYS A 1 188 ? 1.077 -22.875 -6.538 1.00 64.06 188 LYS A C 1
ATOM 1511 O O . LYS A 1 188 ? 0.647 -23.055 -5.408 1.00 64.06 188 LYS A O 1
ATOM 1516 N N . GLY A 1 189 ? 0.260 -22.926 -7.593 1.00 68.00 189 GLY A N 1
ATOM 1517 C CA . GLY A 1 189 ? -1.193 -23.136 -7.507 1.00 68.00 189 GLY A CA 1
ATOM 1518 C C . GLY A 1 189 ? -2.005 -21.839 -7.444 1.00 68.00 189 GLY A C 1
ATOM 1519 O O . GLY A 1 189 ? -1.450 -20.743 -7.528 1.00 68.00 189 GLY A O 1
ATOM 1520 N N . LEU A 1 190 ? -3.335 -21.978 -7.388 1.00 76.81 190 LEU A N 1
ATOM 1521 C CA . LEU A 1 190 ? -4.275 -20.855 -7.351 1.00 76.81 190 LEU A CA 1
ATOM 1522 C C . LEU A 1 190 ? -4.569 -20.407 -5.920 1.00 76.81 190 LEU A C 1
ATOM 1524 O O . LEU A 1 190 ? -4.754 -21.233 -5.025 1.00 76.81 190 LEU A O 1
ATOM 1528 N N . ASN A 1 191 ? -4.728 -19.094 -5.758 1.00 80.62 191 ASN A N 1
ATOM 1529 C CA . ASN A 1 191 ? -5.340 -18.522 -4.566 1.00 80.62 191 ASN A CA 1
ATOM 1530 C C . ASN A 1 191 ? -6.822 -18.911 -4.502 1.00 80.62 191 ASN A C 1
ATOM 1532 O O . ASN A 1 191 ? -7.500 -18.997 -5.527 1.00 80.62 191 ASN A O 1
ATOM 1536 N N . LEU A 1 192 ? -7.328 -19.121 -3.287 1.00 84.44 192 LEU A N 1
ATOM 1537 C CA . LEU A 1 192 ? -8.720 -19.500 -3.058 1.00 84.44 192 LEU A CA 1
ATOM 1538 C C . LEU A 1 192 ? -9.527 -18.273 -2.649 1.00 84.44 192 LEU A C 1
ATOM 1540 O O . LEU A 1 192 ? -9.090 -17.503 -1.802 1.00 84.44 192 LEU A O 1
ATOM 1544 N N . ILE A 1 193 ? -10.728 -18.119 -3.197 1.00 87.12 193 ILE A N 1
ATOM 1545 C CA . ILE A 1 193 ? -11.719 -17.164 -2.693 1.00 87.12 193 ILE A CA 1
ATOM 1546 C C . ILE A 1 193 ? -12.723 -17.963 -1.874 1.00 87.12 193 ILE A C 1
ATOM 1548 O O . ILE A 1 193 ? -13.297 -18.935 -2.368 1.00 87.12 193 ILE A O 1
ATOM 1552 N N . ILE A 1 194 ? -12.927 -17.580 -0.615 1.00 84.25 194 ILE A N 1
ATOM 1553 C CA . ILE A 1 194 ? -13.869 -18.273 0.268 1.00 84.25 194 ILE A CA 1
ATOM 1554 C C . ILE A 1 194 ? -15.270 -18.195 -0.334 1.00 84.25 194 ILE A C 1
ATOM 1556 O O . ILE A 1 194 ? -15.765 -17.116 -0.651 1.00 84.25 194 ILE A O 1
ATOM 1560 N N . GLY A 1 195 ? -15.886 -19.364 -0.516 1.00 85.88 195 GLY A N 1
ATOM 1561 C CA . GLY A 1 195 ? -17.192 -19.505 -1.159 1.00 85.88 195 GLY A CA 1
ATOM 1562 C C . GLY A 1 195 ? -17.188 -19.312 -2.678 1.00 85.88 195 GLY A C 1
ATOM 1563 O O . GLY A 1 195 ? -18.221 -19.530 -3.291 1.00 85.88 195 GLY A O 1
ATOM 1564 N N . ASN A 1 196 ? -16.053 -18.950 -3.297 1.00 86.94 196 ASN A N 1
ATOM 1565 C CA . ASN A 1 196 ? -15.968 -18.566 -4.712 1.00 86.94 196 ASN A CA 1
ATOM 1566 C C . ASN A 1 196 ? -16.962 -17.445 -5.095 1.00 86.94 196 ASN A C 1
ATOM 1568 O O . ASN A 1 196 ? -17.468 -17.397 -6.214 1.00 86.94 196 ASN A O 1
ATOM 1572 N N . GLU A 1 197 ? -17.251 -16.548 -4.148 1.00 88.06 197 GLU A N 1
ATOM 1573 C CA . GLU A 1 197 ? -18.252 -15.489 -4.275 1.00 88.06 197 GLU A CA 1
ATOM 1574 C C . GLU A 1 197 ? -17.692 -14.131 -3.831 1.00 88.06 197 GLU A C 1
ATOM 1576 O O . GLU A 1 197 ? -16.721 -14.040 -3.074 1.00 88.06 197 GLU A O 1
ATOM 1581 N N . TYR A 1 198 ? -18.328 -13.055 -4.299 1.00 90.31 198 TYR A N 1
ATOM 1582 C CA . TYR A 1 198 ? -18.073 -11.709 -3.797 1.00 90.31 198 TYR A CA 1
ATOM 1583 C C . TYR A 1 198 ? -18.978 -11.413 -2.598 1.00 90.31 198 TYR A C 1
ATOM 1585 O O . TYR A 1 198 ? -20.159 -11.760 -2.591 1.00 90.31 198 TYR A O 1
ATOM 1593 N N . VAL A 1 199 ? -18.456 -10.699 -1.599 1.00 91.31 199 VAL A N 1
ATOM 1594 C CA . VAL A 1 199 ? -19.294 -10.138 -0.533 1.00 91.31 199 VAL A CA 1
ATOM 1595 C C . VAL A 1 199 ? -19.802 -8.761 -0.944 1.00 91.31 199 VAL A C 1
ATOM 1597 O O . VAL A 1 199 ? -19.078 -7.965 -1.543 1.00 91.31 199 VAL A O 1
ATOM 1600 N N . ASN A 1 200 ? -21.061 -8.462 -0.632 1.00 94.50 200 ASN A N 1
ATOM 1601 C CA . ASN A 1 200 ? -21.675 -7.185 -0.993 1.00 94.50 200 ASN A CA 1
ATOM 1602 C C . ASN A 1 200 ? -21.120 -6.003 -0.167 1.00 94.50 200 ASN A C 1
ATOM 1604 O O . ASN A 1 200 ? -20.480 -6.178 0.873 1.00 94.50 200 ASN A O 1
ATOM 1608 N N . ALA A 1 201 ? -21.426 -4.778 -0.605 1.00 94.44 201 ALA A N 1
ATOM 1609 C CA . ALA A 1 201 ? -20.978 -3.547 0.045 1.00 94.44 201 ALA A CA 1
ATOM 1610 C C . ALA A 1 201 ? -21.337 -3.463 1.535 1.00 94.44 201 ALA A C 1
ATOM 1612 O O . ALA A 1 201 ? -20.556 -2.923 2.311 1.00 94.44 201 ALA A O 1
ATOM 1613 N N . ARG A 1 202 ? -22.503 -3.966 1.965 1.00 94.25 202 ARG A N 1
ATOM 1614 C CA . ARG A 1 202 ? -22.906 -3.903 3.380 1.00 94.25 202 ARG A CA 1
ATOM 1615 C C . ARG A 1 202 ? -21.950 -4.725 4.239 1.00 94.25 202 ARG A C 1
ATOM 1617 O O . ARG A 1 202 ? -21.438 -4.212 5.229 1.00 94.25 202 ARG A O 1
ATOM 1624 N N . THR A 1 203 ? -21.699 -5.969 3.837 1.00 93.00 203 THR A N 1
ATOM 1625 C CA . THR A 1 203 ? -20.762 -6.861 4.526 1.00 93.00 203 THR A CA 1
ATOM 1626 C C . THR A 1 203 ? -19.352 -6.280 4.513 1.00 93.00 203 THR A C 1
ATOM 1628 O O . THR A 1 203 ? -18.703 -6.235 5.554 1.00 93.00 203 THR A O 1
ATOM 1631 N N . MET A 1 204 ? -18.905 -5.756 3.368 1.00 94.00 204 MET A N 1
ATOM 1632 C CA . MET A 1 204 ? -17.575 -5.156 3.252 1.00 94.00 204 MET A CA 1
ATOM 1633 C C . MET A 1 204 ? -17.407 -3.922 4.151 1.00 94.00 204 MET A C 1
ATOM 1635 O O . MET A 1 204 ? -16.407 -3.803 4.846 1.00 94.00 204 MET A O 1
ATOM 1639 N N . ASN A 1 205 ? -18.395 -3.023 4.211 1.00 94.75 205 ASN A N 1
ATOM 1640 C CA . ASN A 1 205 ? -18.328 -1.854 5.096 1.00 94.75 205 ASN A CA 1
ATOM 1641 C C . ASN A 1 205 ? -18.291 -2.250 6.583 1.00 94.75 205 ASN A C 1
ATOM 1643 O O . ASN A 1 205 ? -17.572 -1.626 7.359 1.00 94.75 205 ASN A O 1
ATOM 1647 N N . ALA A 1 206 ? -19.013 -3.303 6.986 1.00 93.94 206 ALA A N 1
ATOM 1648 C CA . ALA A 1 206 ? -18.914 -3.833 8.348 1.00 93.94 206 ALA A CA 1
ATOM 1649 C C . ALA A 1 206 ? -17.500 -4.360 8.649 1.00 93.94 206 ALA A C 1
ATOM 1651 O O . ALA A 1 206 ? -16.967 -4.121 9.731 1.00 93.94 206 ALA A O 1
ATOM 1652 N N . LYS A 1 207 ? -16.867 -5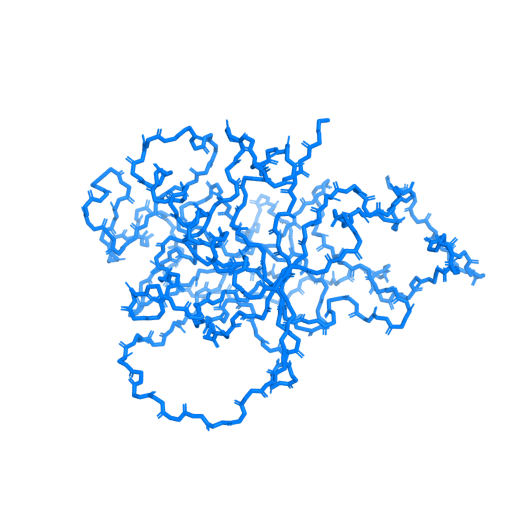.007 7.666 1.00 94.06 207 LYS A N 1
ATOM 1653 C CA . LYS A 1 207 ? -15.486 -5.484 7.768 1.00 94.06 207 LYS A CA 1
ATOM 1654 C C . LYS A 1 207 ? -14.447 -4.374 7.821 1.00 94.06 207 LYS A C 1
ATOM 1656 O O . LYS A 1 207 ? -13.522 -4.463 8.619 1.00 94.06 207 LYS A O 1
ATOM 1661 N N . LEU A 1 208 ? -14.634 -3.294 7.067 1.00 96.12 208 LEU A N 1
ATOM 1662 C CA . LEU A 1 208 ? -13.785 -2.108 7.197 1.00 96.12 208 LEU A CA 1
ATOM 1663 C C . LEU A 1 208 ? -13.908 -1.470 8.580 1.00 96.12 208 LEU A C 1
ATOM 1665 O O . LEU A 1 208 ? -12.901 -1.060 9.142 1.00 96.12 208 LEU A O 1
ATOM 1669 N N . ALA A 1 209 ? -15.113 -1.410 9.152 1.00 95.62 209 ALA A N 1
ATOM 1670 C CA . ALA A 1 209 ? -15.300 -0.894 10.506 1.00 95.62 209 ALA A CA 1
ATOM 1671 C C . ALA A 1 209 ? -14.591 -1.764 11.561 1.00 95.62 209 ALA A C 1
ATOM 1673 O O . ALA A 1 209 ? -13.948 -1.227 12.460 1.00 95.62 209 ALA A O 1
ATOM 1674 N N . GLU A 1 210 ? -14.659 -3.091 11.427 1.00 96.06 210 GLU A N 1
ATOM 1675 C CA . GLU A 1 210 ? -13.915 -4.030 12.276 1.00 96.06 210 GLU A CA 1
ATOM 1676 C C . GLU A 1 210 ? -12.395 -3.844 12.130 1.00 96.06 210 GLU A C 1
ATOM 1678 O O . GLU A 1 210 ? -11.691 -3.659 13.120 1.00 96.06 210 GLU A O 1
ATOM 1683 N N . SER A 1 211 ? -11.891 -3.814 10.896 1.00 97.06 211 SER A N 1
ATOM 1684 C CA . SER A 1 211 ? -10.467 -3.619 10.603 1.00 97.06 211 SER A CA 1
ATOM 1685 C C . SER A 1 211 ? -9.951 -2.250 11.072 1.00 97.06 211 SER A C 1
ATOM 1687 O O . SER A 1 211 ? -8.830 -2.127 11.568 1.00 97.06 211 SER A O 1
ATOM 1689 N N . HIS A 1 212 ? -10.786 -1.210 11.002 1.00 97.56 212 HIS A N 1
ATOM 1690 C CA . HIS A 1 212 ? -10.484 0.103 11.568 1.00 97.56 212 HIS A CA 1
ATOM 1691 C C . HIS A 1 212 ? -10.383 0.071 13.095 1.00 97.56 212 HIS A C 1
ATOM 1693 O O . HIS A 1 212 ? -9.510 0.722 13.670 1.00 97.56 212 HIS A O 1
ATOM 1699 N N . GLN A 1 213 ? -11.238 -0.707 13.766 1.00 97.19 213 GLN A N 1
ATOM 1700 C CA . GLN A 1 213 ? -11.148 -0.900 15.211 1.00 97.19 213 GLN A CA 1
ATOM 1701 C C . GLN A 1 213 ? -9.847 -1.620 15.591 1.00 97.19 213 GLN A C 1
ATOM 1703 O O . GLN A 1 213 ? -9.138 -1.146 16.479 1.00 97.19 213 GLN A O 1
ATOM 1708 N N . HIS A 1 214 ? -9.476 -2.679 14.862 1.00 97.38 214 HIS A N 1
ATOM 1709 C CA . HIS A 1 214 ? -8.188 -3.360 15.039 1.00 97.38 214 HIS A CA 1
ATOM 1710 C C . HIS A 1 214 ? -7.009 -2.396 14.870 1.00 97.38 214 HIS A C 1
ATOM 1712 O O . HIS A 1 214 ? -6.113 -2.356 15.714 1.00 97.38 214 HIS A O 1
ATOM 1718 N N . TRP A 1 215 ? -7.017 -1.568 13.821 1.00 97.31 215 TRP A N 1
ATOM 1719 C CA . TRP A 1 215 ? -6.006 -0.524 13.631 1.00 97.31 215 TRP A CA 1
ATOM 1720 C C . TRP A 1 215 ? -5.985 0.485 14.787 1.00 97.31 215 TRP A C 1
ATOM 1722 O O . TRP A 1 215 ? -4.909 0.870 15.247 1.00 97.31 215 TRP A O 1
ATOM 1732 N N . SER A 1 216 ? -7.151 0.906 15.280 1.00 95.38 216 SER A N 1
ATOM 1733 C CA . SER A 1 216 ? -7.252 1.840 16.404 1.00 95.38 216 SER A CA 1
ATOM 1734 C C . SER A 1 216 ? -6.580 1.266 17.652 1.00 95.38 216 SER A C 1
ATOM 1736 O O . SER A 1 216 ? -5.773 1.933 18.302 1.00 95.38 216 SER A O 1
ATOM 1738 N N . ASP A 1 217 ? -6.850 -0.002 17.953 1.00 95.31 217 ASP A N 1
ATOM 1739 C CA . ASP A 1 217 ? -6.259 -0.707 19.086 1.00 95.31 217 ASP A CA 1
ATOM 1740 C C . ASP A 1 217 ? -4.746 -0.922 18.905 1.00 95.31 217 ASP A C 1
ATOM 1742 O O . ASP A 1 217 ? -3.985 -0.736 19.861 1.00 95.31 217 ASP A O 1
ATOM 1746 N N . LEU A 1 218 ? -4.287 -1.176 17.675 1.00 94.81 218 LEU A N 1
ATOM 1747 C CA . LEU A 1 218 ? -2.868 -1.217 17.309 1.00 94.81 218 LEU A CA 1
ATOM 1748 C C . LEU A 1 218 ? -2.154 0.115 17.598 1.00 94.81 218 LEU A C 1
ATOM 1750 O O . LEU A 1 218 ? -1.140 0.129 18.301 1.00 94.81 218 LEU A O 1
ATOM 1754 N N . VAL A 1 219 ? -2.665 1.246 17.096 1.00 93.81 219 VAL A N 1
ATOM 1755 C CA . VAL A 1 219 ? -2.000 2.557 17.269 1.00 93.81 219 VAL A CA 1
ATOM 1756 C C . VAL A 1 219 ? -2.107 3.101 18.694 1.00 93.81 219 VAL A C 1
ATOM 1758 O O . VAL A 1 219 ? -1.251 3.878 19.121 1.00 93.81 219 VAL A O 1
ATOM 1761 N N . LEU A 1 220 ? -3.122 2.673 19.452 1.00 91.81 220 LEU A N 1
ATOM 1762 C CA . LEU A 1 220 ? -3.268 2.968 20.880 1.00 91.81 220 LEU A CA 1
ATOM 1763 C C . LEU A 1 220 ? -2.437 2.032 21.776 1.00 91.81 220 LEU A C 1
ATOM 1765 O O . LEU A 1 220 ? -2.390 2.240 22.989 1.00 91.81 220 LEU A O 1
ATOM 1769 N N . GLY A 1 221 ? -1.755 1.037 21.198 1.00 90.69 221 GLY A N 1
ATOM 1770 C CA . GLY A 1 221 ? -0.866 0.122 21.913 1.00 90.69 221 GLY A CA 1
ATOM 1771 C C . GLY A 1 221 ? -1.589 -0.926 22.760 1.00 90.69 221 GLY A C 1
ATOM 1772 O O . GLY A 1 221 ? -1.029 -1.381 23.756 1.00 90.69 221 GLY A O 1
ATOM 1773 N N . LYS A 1 222 ? -2.825 -1.280 22.396 1.00 93.06 222 LYS A N 1
ATOM 1774 C CA . LYS A 1 222 ? -3.597 -2.357 23.037 1.00 93.06 222 LYS A CA 1
ATOM 1775 C C . LYS A 1 222 ? -3.304 -3.738 22.441 1.00 93.06 222 LYS A C 1
ATOM 1777 O O . LYS A 1 222 ? -3.626 -4.739 23.067 1.00 93.06 222 LYS A O 1
ATOM 1782 N N . GLU A 1 223 ? -2.686 -3.776 21.265 1.00 94.19 223 GLU A N 1
ATOM 1783 C CA . GLU A 1 223 ? -2.350 -4.991 20.519 1.00 94.19 223 GLU A CA 1
ATOM 1784 C C . GLU A 1 223 ? -0.832 -5.149 20.353 1.00 94.19 223 GLU A C 1
ATOM 1786 O O . GLU A 1 223 ? -0.092 -4.159 20.288 1.00 94.19 223 GLU A O 1
ATOM 1791 N N . ASP A 1 224 ? -0.352 -6.394 20.240 1.00 94.19 224 ASP A N 1
ATOM 1792 C CA . ASP A 1 224 ? 1.044 -6.642 19.866 1.00 94.19 224 ASP A CA 1
ATOM 1793 C C . ASP A 1 224 ? 1.270 -6.282 18.392 1.00 94.19 224 ASP A C 1
ATOM 1795 O O . ASP A 1 224 ? 0.838 -6.979 17.470 1.00 94.19 224 ASP A O 1
ATOM 1799 N N . ARG A 1 225 ? 2.012 -5.194 18.181 1.00 93.44 225 ARG A N 1
ATOM 1800 C CA . ARG A 1 225 ? 2.371 -4.676 16.857 1.00 93.44 225 ARG A CA 1
ATOM 1801 C C . ARG A 1 225 ? 3.506 -5.442 16.177 1.00 93.44 225 ARG A C 1
ATOM 1803 O O . ARG A 1 225 ? 3.767 -5.236 14.990 1.00 93.44 225 ARG A O 1
ATOM 1810 N N . GLY A 1 226 ? 4.245 -6.282 16.904 1.00 95.06 226 GLY A N 1
ATOM 1811 C CA . GLY A 1 226 ? 5.489 -6.882 16.430 1.00 95.06 226 GLY A CA 1
ATOM 1812 C C . GLY A 1 226 ? 6.449 -5.836 15.846 1.00 95.06 226 GLY A C 1
ATOM 1813 O O . GLY A 1 226 ? 6.969 -4.980 16.558 1.00 95.06 226 GLY A O 1
ATOM 1814 N N . LYS A 1 227 ? 6.680 -5.902 14.527 1.00 94.81 227 LYS A N 1
ATOM 1815 C CA . LYS A 1 227 ? 7.580 -4.993 13.794 1.00 94.81 227 LYS A CA 1
ATOM 1816 C C . LYS A 1 227 ? 6.887 -3.768 13.188 1.00 94.81 227 LYS A C 1
ATOM 1818 O O . LYS A 1 227 ? 7.570 -2.969 12.558 1.00 94.81 227 LYS A O 1
ATOM 1823 N N . ILE A 1 228 ? 5.568 -3.623 13.333 1.00 97.06 228 ILE A N 1
ATOM 1824 C CA . ILE A 1 228 ? 4.845 -2.495 12.740 1.00 97.06 228 ILE A CA 1
ATOM 1825 C C . ILE A 1 228 ? 5.272 -1.196 13.428 1.00 97.06 228 ILE A C 1
ATOM 1827 O O . ILE A 1 228 ? 5.195 -1.050 14.652 1.00 97.06 228 ILE A O 1
ATOM 1831 N N . SER A 1 229 ? 5.723 -0.243 12.626 1.00 97.12 229 SER A N 1
ATOM 1832 C CA . SER A 1 229 ? 5.927 1.140 13.018 1.00 97.12 229 SER A CA 1
ATOM 1833 C C . SER A 1 229 ? 4.575 1.839 13.055 1.00 97.12 229 SER A C 1
ATOM 1835 O O . SER A 1 229 ? 3.895 1.882 12.041 1.00 97.12 229 SER A O 1
ATOM 1837 N N . ILE A 1 230 ? 4.221 2.380 14.223 1.00 96.56 230 ILE A N 1
ATOM 1838 C CA . ILE A 1 230 ? 2.971 3.116 14.481 1.00 96.56 230 ILE A CA 1
ATOM 1839 C C . ILE A 1 230 ? 3.212 4.626 14.654 1.00 96.56 230 ILE A C 1
ATOM 1841 O O . ILE A 1 230 ? 2.401 5.325 15.261 1.00 96.56 230 ILE A O 1
ATOM 1845 N N . TRP A 1 231 ? 4.363 5.123 14.183 1.00 97.56 231 TRP A N 1
ATOM 1846 C CA . TRP A 1 231 ? 4.687 6.552 14.197 1.00 97.56 231 TRP A CA 1
ATOM 1847 C C . TRP A 1 231 ? 3.746 7.322 13.269 1.00 97.56 231 TRP A C 1
ATOM 1849 O O . TRP A 1 231 ? 3.511 6.893 12.142 1.00 97.56 231 TRP A O 1
ATOM 1859 N N . GLN A 1 232 ? 3.239 8.459 13.740 1.00 96.38 232 GLN A N 1
ATOM 1860 C CA . GLN A 1 232 ? 2.240 9.269 13.038 1.00 96.38 232 GLN A CA 1
ATOM 1861 C C . GLN A 1 232 ? 2.341 10.746 13.447 1.00 96.38 232 GLN A C 1
ATOM 1863 O O . GLN A 1 232 ? 2.986 11.067 14.453 1.00 96.38 232 GLN A O 1
ATOM 1868 N N . THR A 1 233 ? 1.712 11.638 12.683 1.00 96.69 233 THR A N 1
ATOM 1869 C CA . THR A 1 233 ? 1.814 13.095 12.873 1.00 96.69 233 THR A CA 1
ATOM 1870 C C . THR A 1 233 ? 0.486 13.839 13.012 1.00 96.69 233 THR A C 1
ATOM 1872 O O . THR A 1 233 ? 0.479 15.068 13.043 1.00 96.69 233 THR A O 1
ATOM 1875 N N . THR A 1 234 ? -0.649 13.147 13.093 1.00 92.31 234 THR A N 1
ATOM 1876 C CA . THR A 1 234 ? -1.987 13.772 13.103 1.00 92.31 234 THR A CA 1
ATOM 1877 C C . THR A 1 234 ? -2.784 13.572 14.392 1.00 92.31 234 THR A C 1
ATOM 1879 O O . THR A 1 234 ? -3.695 14.351 14.670 1.00 92.31 234 THR A O 1
ATOM 1882 N N . ASN A 1 235 ? -2.447 12.576 15.216 1.00 89.94 235 ASN A N 1
ATOM 1883 C CA . ASN A 1 235 ? -3.175 12.242 16.441 1.00 89.94 235 ASN A CA 1
ATOM 1884 C C . ASN A 1 235 ? -2.330 12.484 17.709 1.00 89.94 235 ASN A C 1
ATOM 1886 O O . ASN A 1 235 ? -1.691 11.556 18.214 1.00 89.94 235 ASN A O 1
ATOM 1890 N N . PRO A 1 236 ? -2.367 13.687 18.307 1.00 87.69 236 PRO A N 1
ATOM 1891 C CA . PRO A 1 236 ? -1.605 13.991 19.519 1.00 87.69 236 PRO A CA 1
ATOM 1892 C C . PRO A 1 236 ? -2.040 13.187 20.754 1.00 87.69 236 PRO A C 1
ATOM 1894 O O . PRO A 1 236 ? -1.293 13.134 21.727 1.00 87.69 236 PRO A O 1
ATOM 1897 N N . ARG A 1 237 ? -3.214 12.531 20.741 1.00 84.25 237 ARG A N 1
ATOM 1898 C CA . ARG A 1 237 ? -3.668 11.684 21.863 1.00 84.25 237 ARG A CA 1
ATOM 1899 C C . ARG A 1 237 ? -2.882 10.379 21.966 1.00 84.25 237 ARG A C 1
ATOM 1901 O O . ARG A 1 237 ? -2.785 9.811 23.050 1.00 84.25 237 ARG A O 1
ATOM 1908 N N . ALA A 1 238 ? -2.290 9.911 20.869 1.00 82.50 238 ALA A N 1
ATOM 1909 C CA . ALA A 1 238 ? -1.388 8.765 20.872 1.00 82.50 238 ALA A CA 1
ATOM 1910 C C . ALA A 1 238 ? 0.034 9.209 21.279 1.00 82.50 238 ALA A C 1
ATOM 1912 O O . ALA A 1 238 ? 0.991 9.083 20.518 1.00 82.50 238 ALA A O 1
ATOM 1913 N N . CYS A 1 239 ? 0.179 9.758 22.494 1.00 71.69 239 CYS A N 1
ATOM 1914 C CA . CYS A 1 239 ? 1.358 10.513 22.955 1.00 71.69 239 CYS A CA 1
ATOM 1915 C C . CYS A 1 239 ? 2.714 9.800 22.785 1.00 71.69 239 CYS A C 1
ATOM 1917 O O . CYS A 1 239 ? 3.744 10.461 22.702 1.00 71.69 239 CYS A O 1
ATOM 1919 N N . LYS A 1 240 ? 2.741 8.460 22.759 1.00 85.19 240 LYS A N 1
ATOM 1920 C CA . LYS A 1 240 ? 3.981 7.671 22.621 1.00 85.19 240 LYS A CA 1
ATOM 1921 C C . LYS A 1 240 ? 4.478 7.554 21.177 1.00 85.19 240 LYS A C 1
ATOM 1923 O O . LYS A 1 240 ? 5.640 7.223 20.965 1.00 85.19 240 LYS A O 1
ATOM 1928 N N . THR A 1 241 ? 3.603 7.784 20.206 1.00 90.56 241 THR A N 1
ATOM 1929 C CA . THR A 1 241 ? 3.843 7.508 18.782 1.00 90.56 241 THR A CA 1
ATOM 1930 C C . THR A 1 241 ? 3.534 8.712 17.896 1.00 90.56 241 THR A C 1
ATOM 1932 O O . THR A 1 241 ? 3.825 8.700 16.703 1.00 90.56 241 THR A O 1
ATOM 1935 N N . TYR A 1 242 ? 2.987 9.772 18.487 1.00 95.62 242 TYR A N 1
ATOM 1936 C CA . TYR A 1 242 ? 2.833 11.073 17.864 1.00 95.62 242 TYR A CA 1
ATOM 1937 C C . TYR A 1 242 ? 4.172 11.804 17.748 1.00 95.62 242 TYR A C 1
ATOM 1939 O O . TYR A 1 242 ? 4.986 11.830 18.679 1.00 95.62 242 TYR A O 1
ATOM 1947 N N . VAL A 1 243 ? 4.369 12.455 16.609 1.00 96.94 243 VAL A N 1
ATOM 1948 C CA . VAL A 1 243 ? 5.433 13.426 16.363 1.00 96.94 243 VAL A CA 1
ATOM 1949 C C . VAL A 1 243 ? 4.795 14.647 15.729 1.00 96.94 243 VAL A C 1
ATOM 1951 O O . VAL A 1 243 ? 3.944 14.510 14.858 1.00 96.94 243 VAL A O 1
ATOM 1954 N N . LYS A 1 244 ? 5.197 15.847 16.146 1.00 96.62 244 LYS A N 1
ATOM 1955 C CA . LYS A 1 244 ? 4.727 17.054 15.468 1.00 96.62 244 LYS A CA 1
ATOM 1956 C C . LYS A 1 244 ? 5.159 17.019 13.991 1.00 96.62 244 LYS A C 1
ATOM 1958 O O . LYS A 1 244 ? 6.310 16.650 13.739 1.00 96.62 244 LYS A O 1
ATOM 1963 N N . PRO A 1 245 ? 4.295 17.386 13.028 1.00 96.81 245 PRO A N 1
ATOM 1964 C CA . PRO A 1 245 ? 4.634 17.346 11.604 1.00 96.81 245 PRO A CA 1
ATOM 1965 C C . PRO A 1 245 ? 5.975 18.020 11.267 1.00 96.81 245 PRO A C 1
ATOM 1967 O O . PRO A 1 245 ? 6.784 17.466 10.522 1.00 96.81 245 PRO A O 1
ATOM 1970 N N . GLU A 1 246 ? 6.258 19.168 11.883 1.00 96.81 246 GLU A N 1
ATOM 1971 C CA . GLU A 1 246 ? 7.489 19.935 11.688 1.00 96.81 246 GLU A CA 1
ATOM 1972 C C . GLU A 1 246 ? 8.761 19.226 12.178 1.00 96.81 246 GLU A C 1
ATOM 1974 O O . GLU A 1 246 ? 9.837 19.412 11.609 1.00 96.81 246 GLU A O 1
ATOM 1979 N N . ASP A 1 247 ? 8.636 18.346 13.170 1.00 97.50 247 ASP A N 1
ATOM 1980 C CA . ASP A 1 247 ? 9.757 17.606 13.748 1.00 97.50 247 ASP A CA 1
ATOM 1981 C C . ASP A 1 247 ? 10.019 16.279 13.018 1.00 97.50 247 ASP A C 1
ATOM 1983 O O . ASP A 1 247 ? 11.102 15.703 13.146 1.00 97.50 247 ASP A O 1
ATOM 1987 N N . ALA A 1 248 ? 9.046 15.781 12.245 1.00 97.56 248 ALA A N 1
ATOM 1988 C CA . ALA A 1 248 ? 9.075 14.456 11.627 1.00 97.56 248 ALA A CA 1
ATOM 1989 C C . ALA A 1 248 ? 10.297 14.235 10.727 1.00 97.56 248 ALA A C 1
ATOM 1991 O O . ALA A 1 248 ? 10.970 13.209 10.833 1.00 97.56 248 ALA A O 1
ATOM 1992 N N . THR A 1 249 ? 10.610 15.218 9.875 1.00 97.75 249 THR A N 1
ATOM 1993 C CA . THR A 1 249 ? 11.736 15.126 8.931 1.00 97.75 249 THR A CA 1
ATOM 1994 C C . THR A 1 249 ? 13.056 14.936 9.680 1.00 97.75 249 THR A C 1
ATOM 1996 O O . THR A 1 249 ? 13.810 14.015 9.381 1.00 97.75 249 THR A O 1
ATOM 1999 N N . LYS A 1 250 ? 13.300 15.754 10.712 1.00 97.81 250 LYS A N 1
ATOM 2000 C CA . LYS A 1 250 ? 14.516 15.685 11.528 1.00 97.81 250 LYS A CA 1
ATOM 2001 C C . LYS A 1 250 ? 14.561 14.421 12.384 1.00 97.81 250 LYS A C 1
ATOM 2003 O O . LYS A 1 250 ? 15.599 13.776 12.461 1.00 97.81 250 LYS A O 1
ATOM 2008 N N . LYS A 1 251 ? 13.450 14.067 13.037 1.00 97.38 251 LYS A N 1
ATOM 2009 C CA . LYS A 1 251 ? 13.383 12.934 13.969 1.00 97.38 251 LYS A CA 1
ATOM 2010 C C . LYS A 1 251 ? 13.634 11.588 13.292 1.00 97.38 251 LYS A C 1
ATOM 2012 O O . LYS A 1 251 ? 14.209 10.704 13.920 1.00 97.38 251 LYS A O 1
ATOM 2017 N N . PHE A 1 252 ? 13.172 11.427 12.057 1.00 96.69 252 PHE A N 1
ATOM 2018 C CA . PHE A 1 252 ? 13.287 10.173 11.311 1.00 96.69 252 PHE A CA 1
ATOM 2019 C C . PHE A 1 252 ? 14.335 10.227 10.200 1.00 96.69 252 PHE A C 1
ATOM 2021 O O . PHE A 1 252 ? 14.364 9.332 9.362 1.00 96.69 252 PHE A O 1
ATOM 2028 N N . GLU A 1 253 ? 15.169 11.273 10.181 1.00 96.06 253 GLU A N 1
ATOM 2029 C CA . GLU A 1 253 ? 16.239 11.457 9.192 1.00 96.06 253 GLU A CA 1
ATOM 2030 C C . GLU A 1 253 ? 15.736 11.364 7.736 1.00 96.06 253 GLU A C 1
ATOM 2032 O O . GLU A 1 253 ? 16.444 10.926 6.824 1.00 96.06 253 GLU A O 1
ATOM 2037 N N . ILE A 1 254 ? 14.491 11.796 7.504 1.00 95.38 254 ILE A N 1
ATOM 2038 C CA . ILE A 1 254 ? 13.896 11.834 6.167 1.00 95.38 254 ILE A CA 1
ATOM 2039 C C . ILE A 1 254 ? 14.627 12.932 5.385 1.00 95.38 254 ILE A C 1
ATOM 2041 O O . ILE A 1 254 ? 14.767 14.045 5.897 1.00 95.38 254 ILE A O 1
ATOM 2045 N N . PRO A 1 255 ? 15.078 12.686 4.143 1.00 94.81 255 PRO A N 1
ATOM 2046 C CA . PRO A 1 255 ? 15.665 13.739 3.321 1.00 94.81 255 PRO A CA 1
ATOM 2047 C C . PRO A 1 255 ? 14.709 14.930 3.202 1.00 94.81 255 PRO A C 1
ATOM 2049 O O . PRO A 1 255 ? 13.514 14.743 2.997 1.00 94.81 255 PRO A O 1
ATOM 2052 N N . GLU A 1 256 ? 15.205 16.159 3.348 1.00 94.69 256 GLU A N 1
ATOM 2053 C CA . GLU A 1 256 ? 14.346 17.356 3.396 1.00 94.69 256 GLU A CA 1
ATOM 2054 C C . GLU A 1 256 ? 13.634 17.643 2.069 1.00 94.69 256 GLU A C 1
ATOM 2056 O O . GLU A 1 256 ? 12.551 18.226 2.046 1.00 94.69 256 GLU A O 1
ATOM 2061 N N . LYS A 1 257 ? 14.245 17.226 0.957 1.00 94.94 257 LYS A N 1
ATOM 2062 C CA . LYS A 1 257 ? 13.770 17.465 -0.405 1.00 94.94 257 LYS A CA 1
ATOM 2063 C C . LYS A 1 257 ? 13.783 16.171 -1.202 1.00 94.94 257 LYS A C 1
ATOM 2065 O O . LYS A 1 257 ? 14.582 15.275 -0.928 1.00 94.94 257 LYS A O 1
ATOM 2070 N N . SER A 1 258 ? 12.918 16.112 -2.208 1.00 96.12 258 SER A N 1
ATOM 2071 C CA . SER A 1 258 ? 12.960 15.049 -3.205 1.00 96.12 258 SER A CA 1
ATOM 2072 C C . SER A 1 258 ? 14.305 15.047 -3.932 1.00 96.12 258 SER A C 1
ATOM 2074 O O . SER A 1 258 ? 14.867 16.102 -4.229 1.00 96.12 258 SER A O 1
ATOM 2076 N N . ASN A 1 259 ? 14.794 13.854 -4.240 1.00 94.56 259 ASN A N 1
ATOM 2077 C CA . ASN A 1 259 ? 15.936 13.626 -5.113 1.00 94.56 259 ASN A CA 1
ATOM 2078 C C . ASN A 1 259 ? 15.635 12.379 -5.942 1.00 94.56 259 ASN A C 1
ATOM 2080 O O . ASN A 1 259 ? 15.996 11.263 -5.561 1.00 94.56 259 ASN A O 1
ATOM 2084 N N . ILE A 1 260 ? 14.886 12.589 -7.021 1.00 94.62 260 ILE A N 1
ATOM 2085 C CA . ILE A 1 260 ? 14.387 11.524 -7.886 1.00 94.62 260 ILE A CA 1
ATOM 2086 C C . ILE A 1 260 ? 15.498 11.165 -8.864 1.00 94.62 260 ILE A C 1
ATOM 2088 O O . ILE A 1 260 ? 15.918 11.997 -9.670 1.00 94.62 260 ILE A O 1
ATOM 2092 N N . LEU A 1 261 ? 15.982 9.932 -8.777 1.00 93.31 261 LEU A N 1
ATOM 2093 C CA . LEU A 1 261 ? 17.000 9.411 -9.679 1.00 93.31 261 LEU A CA 1
ATOM 2094 C C . LEU A 1 261 ? 16.337 8.583 -10.792 1.00 93.31 261 LEU A C 1
ATOM 2096 O O . LEU A 1 261 ? 15.241 8.051 -10.591 1.00 93.31 261 LEU A O 1
ATOM 2100 N N . PRO A 1 262 ? 16.978 8.445 -11.968 1.00 92.12 262 PRO A N 1
ATOM 2101 C CA . PRO A 1 262 ? 16.455 7.605 -13.041 1.00 92.12 262 PRO A CA 1
ATOM 2102 C C . PRO A 1 262 ? 16.196 6.169 -12.558 1.00 92.12 262 PRO A C 1
ATOM 2104 O O . PRO A 1 262 ? 17.039 5.614 -11.853 1.00 92.12 262 PRO A O 1
ATOM 2107 N N . PRO A 1 263 ? 15.063 5.546 -12.927 1.00 91.81 263 PRO A N 1
ATOM 2108 C CA . PRO A 1 263 ? 14.764 4.183 -12.510 1.00 91.81 263 PRO A CA 1
ATOM 2109 C C . PRO A 1 263 ? 15.762 3.195 -13.121 1.00 91.81 263 PRO A C 1
ATOM 2111 O O . PRO A 1 263 ? 16.147 3.326 -14.286 1.00 91.81 263 PRO A O 1
ATOM 2114 N N . ALA A 1 264 ? 16.133 2.164 -12.365 1.00 90.94 264 ALA A N 1
ATOM 2115 C CA . ALA A 1 264 ? 16.913 1.062 -12.909 1.00 90.94 264 ALA A CA 1
ATOM 2116 C C . ALA A 1 264 ? 16.094 0.258 -13.932 1.00 90.94 264 ALA A C 1
ATOM 2118 O O . ALA A 1 264 ? 14.854 0.233 -13.908 1.00 90.94 264 ALA A O 1
ATOM 2119 N N . ALA A 1 265 ? 16.805 -0.410 -14.842 1.00 90.12 265 ALA A N 1
ATOM 2120 C CA . ALA A 1 265 ? 16.192 -1.199 -15.899 1.00 90.12 265 ALA A CA 1
ATOM 2121 C C . ALA A 1 265 ? 15.296 -2.301 -15.321 1.00 90.12 265 ALA A C 1
ATOM 2123 O O . ALA A 1 265 ? 15.678 -3.037 -14.407 1.00 90.12 265 ALA A O 1
ATOM 2124 N N . ARG A 1 266 ? 14.098 -2.434 -15.891 1.00 88.94 266 ARG A N 1
ATOM 2125 C CA . ARG A 1 266 ? 13.207 -3.549 -15.586 1.00 88.94 266 ARG A CA 1
ATOM 2126 C C . ARG A 1 266 ? 13.824 -4.858 -16.114 1.00 88.94 266 ARG A C 1
ATOM 2128 O O . ARG A 1 266 ? 14.319 -4.867 -17.240 1.00 88.94 266 ARG A O 1
ATOM 2135 N N . PRO A 1 267 ? 13.779 -5.971 -15.358 1.00 87.19 267 PRO A N 1
ATOM 2136 C CA . PRO A 1 267 ? 14.253 -7.257 -15.857 1.00 87.19 267 PRO A CA 1
ATOM 2137 C C . PRO A 1 267 ? 13.415 -7.762 -17.043 1.00 87.19 267 PRO A C 1
ATOM 2139 O O . PRO A 1 267 ? 12.186 -7.811 -16.960 1.00 87.19 267 PRO A O 1
ATOM 2142 N N . ALA A 1 268 ? 14.091 -8.226 -18.098 1.00 86.56 268 ALA A N 1
ATOM 2143 C CA . ALA A 1 268 ? 13.478 -8.702 -19.344 1.00 86.56 268 ALA A CA 1
ATOM 2144 C C . ALA A 1 268 ? 12.365 -9.769 -19.191 1.00 86.56 268 ALA A C 1
ATOM 2146 O O . ALA A 1 268 ? 11.424 -9.759 -19.986 1.00 86.56 268 ALA A O 1
ATOM 2147 N N . PRO A 1 269 ? 12.384 -10.685 -18.193 1.00 84.00 269 PRO A N 1
ATOM 2148 C CA . PRO A 1 269 ? 11.289 -11.643 -18.011 1.00 84.00 269 PRO A CA 1
ATOM 2149 C C . PRO A 1 269 ? 9.904 -11.014 -17.785 1.00 84.00 269 PRO A C 1
ATOM 2151 O O . PRO A 1 269 ? 8.898 -11.663 -18.063 1.00 84.00 269 PRO A O 1
ATOM 2154 N N . TYR A 1 270 ? 9.830 -9.764 -17.314 1.00 88.06 270 TYR A N 1
ATOM 2155 C CA . TYR A 1 270 ? 8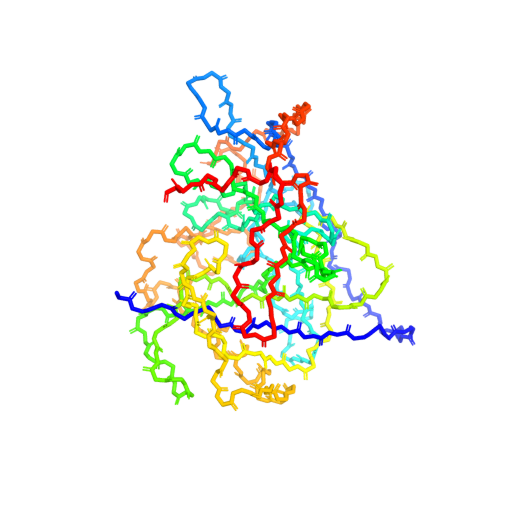.566 -9.047 -17.092 1.00 88.06 270 TYR A CA 1
ATOM 2156 C C . TYR A 1 270 ? 8.055 -8.301 -18.337 1.00 88.06 270 TYR A C 1
ATOM 2158 O O . TYR A 1 270 ? 6.975 -7.713 -18.306 1.00 88.06 270 TYR A O 1
ATOM 2166 N N . ASP A 1 271 ? 8.788 -8.370 -19.452 1.00 86.94 271 ASP A N 1
ATOM 2167 C CA . ASP A 1 271 ? 8.321 -7.908 -20.765 1.00 86.94 271 ASP A CA 1
ATOM 2168 C C . ASP A 1 271 ? 7.435 -8.957 -21.466 1.00 86.94 271 ASP A C 1
ATOM 2170 O O . ASP A 1 271 ? 6.808 -8.667 -22.486 1.00 86.94 271 ASP A O 1
ATOM 2174 N N . ARG A 1 272 ? 7.387 -10.185 -20.930 1.00 86.56 272 ARG A N 1
ATOM 2175 C CA . ARG A 1 272 ? 6.724 -11.342 -21.541 1.00 86.56 272 ARG A CA 1
ATOM 2176 C C . ARG A 1 272 ? 5.284 -11.519 -21.062 1.00 86.56 272 ARG A C 1
ATOM 2178 O O . ARG A 1 272 ? 4.897 -11.077 -19.979 1.00 86.56 272 ARG A O 1
ATOM 2185 N N . TRP A 1 273 ? 4.521 -12.244 -21.873 1.00 89.12 273 TRP A N 1
ATOM 2186 C CA . TRP A 1 273 ? 3.204 -12.761 -21.526 1.00 89.12 273 TRP A CA 1
ATOM 2187 C C . TRP A 1 273 ? 3.312 -14.224 -21.122 1.00 89.12 273 TRP A C 1
ATOM 2189 O O . TRP A 1 273 ? 3.856 -15.030 -21.871 1.00 89.12 273 TRP A O 1
ATOM 2199 N N . TYR A 1 274 ? 2.762 -14.555 -19.961 1.00 88.56 274 TYR A N 1
ATOM 2200 C CA . TYR A 1 274 ? 2.546 -15.930 -19.537 1.00 88.56 274 TYR A CA 1
ATOM 2201 C C . TYR A 1 274 ? 1.161 -16.379 -20.001 1.00 88.56 274 TYR A C 1
ATOM 2203 O O . TYR A 1 274 ? 0.202 -15.601 -19.976 1.00 88.56 274 TYR A O 1
ATOM 2211 N N . TYR A 1 275 ? 1.052 -17.636 -20.412 1.00 88.56 275 TYR A N 1
ATOM 2212 C CA . TYR A 1 275 ? -0.193 -18.236 -20.880 1.00 88.56 275 TYR A CA 1
ATOM 2213 C C . TYR A 1 275 ? -0.601 -19.342 -19.921 1.00 88.56 275 TYR A C 1
ATOM 2215 O O . TYR A 1 275 ? 0.246 -20.078 -19.418 1.00 88.56 275 TYR A O 1
ATOM 2223 N N . VAL A 1 276 ? -1.897 -19.455 -19.660 1.00 87.81 276 VAL A N 1
ATOM 2224 C CA . VAL A 1 276 ? -2.456 -20.524 -18.835 1.00 87.81 276 VAL A CA 1
ATOM 2225 C C . VAL A 1 276 ? -3.616 -21.189 -19.562 1.00 87.81 276 VAL A C 1
ATOM 2227 O O . VAL A 1 276 ? -4.293 -20.543 -20.361 1.00 87.81 276 VAL A O 1
ATOM 2230 N N . ASP A 1 277 ? -3.814 -22.481 -19.316 1.00 88.25 277 ASP A N 1
ATOM 2231 C CA . ASP A 1 277 ? -4.945 -23.231 -19.863 1.00 88.25 277 ASP A CA 1
ATOM 2232 C C . ASP A 1 277 ? -6.248 -22.964 -19.085 1.00 88.25 277 ASP A C 1
ATOM 2234 O O . ASP A 1 277 ? -6.289 -22.189 -18.127 1.00 88.25 277 ASP A O 1
ATOM 2238 N N . GLU A 1 278 ? -7.333 -23.629 -19.484 1.00 87.38 278 GLU A N 1
ATOM 2239 C CA . GLU A 1 278 ? -8.647 -23.536 -18.828 1.00 87.38 278 GLU A CA 1
ATOM 2240 C C . GLU A 1 278 ? -8.645 -23.979 -17.351 1.00 87.38 278 GLU A C 1
ATOM 2242 O O . GLU A 1 278 ? -9.579 -23.679 -16.609 1.00 87.38 278 GLU A O 1
ATOM 2247 N N . LYS A 1 279 ? -7.594 -24.683 -16.912 1.00 84.56 279 LYS A N 1
ATOM 2248 C CA . LYS A 1 279 ? -7.379 -25.127 -15.528 1.00 84.56 279 LYS A CA 1
ATOM 2249 C C . LYS A 1 279 ? -6.376 -24.234 -14.794 1.00 84.56 279 LYS A C 1
ATOM 2251 O O . LYS A 1 279 ? -5.956 -24.572 -13.690 1.00 84.56 279 LYS A O 1
ATOM 2256 N N . PHE A 1 280 ? -6.003 -23.103 -15.394 1.00 81.94 280 PHE A N 1
ATOM 2257 C CA . PHE A 1 280 ? -4.976 -22.175 -14.931 1.00 81.94 280 PHE A CA 1
ATOM 2258 C C . PHE A 1 280 ? -3.578 -22.801 -14.766 1.00 81.94 280 PHE A C 1
ATOM 2260 O O . PHE A 1 280 ? -2.766 -22.339 -13.960 1.00 81.94 280 PHE A O 1
ATOM 2267 N N . THR A 1 281 ? -3.276 -23.843 -15.539 1.00 84.06 281 THR A N 1
ATOM 2268 C CA . THR A 1 281 ? -1.942 -24.452 -15.601 1.00 84.06 281 THR A CA 1
ATOM 2269 C C . THR A 1 281 ? -1.070 -23.661 -16.564 1.00 84.06 281 THR A C 1
ATOM 2271 O O . THR A 1 281 ? -1.522 -23.313 -17.653 1.00 84.06 281 THR A O 1
ATOM 2274 N N . LEU A 1 282 ? 0.181 -23.380 -16.184 1.00 84.94 282 LEU A N 1
ATOM 2275 C CA . LEU A 1 282 ? 1.110 -22.646 -17.041 1.00 84.94 282 LEU A CA 1
ATOM 2276 C C . LEU A 1 282 ? 1.392 -23.422 -18.335 1.00 84.94 282 LEU A C 1
ATOM 2278 O O . LEU A 1 282 ? 1.797 -24.583 -18.297 1.00 84.94 282 LEU A O 1
ATOM 2282 N N . ILE A 1 283 ? 1.213 -22.749 -19.468 1.00 86.25 283 ILE A N 1
ATOM 2283 C CA . ILE A 1 283 ? 1.554 -23.252 -20.794 1.00 86.25 283 ILE A CA 1
ATOM 2284 C C . ILE A 1 283 ? 2.951 -22.739 -21.141 1.00 86.25 283 ILE A C 1
ATOM 2286 O O . ILE A 1 283 ? 3.166 -21.531 -21.222 1.00 86.25 283 ILE A O 1
ATOM 2290 N N . THR A 1 284 ? 3.888 -23.654 -21.383 1.00 81.56 284 THR A N 1
ATOM 2291 C CA . THR A 1 284 ? 5.206 -23.320 -21.936 1.00 81.56 284 THR A CA 1
ATOM 2292 C C . THR A 1 284 ? 5.074 -23.090 -23.437 1.00 81.56 284 THR A C 1
ATOM 2294 O O . THR A 1 284 ? 4.700 -24.017 -24.161 1.00 81.56 284 THR A O 1
ATOM 2297 N N . VAL A 1 285 ? 5.405 -21.894 -23.931 1.00 79.12 285 VAL A N 1
ATOM 2298 C CA . VAL A 1 285 ? 5.499 -21.654 -25.379 1.00 79.12 285 VAL A CA 1
ATOM 2299 C C . VAL A 1 285 ? 6.944 -21.820 -25.875 1.00 79.12 285 VAL A C 1
ATOM 2301 O O . VAL A 1 285 ? 7.892 -21.621 -25.109 1.00 79.12 285 VAL A O 1
ATOM 2304 N N . PRO A 1 286 ? 7.166 -22.222 -27.144 1.00 74.69 286 PRO A N 1
ATOM 2305 C CA . PRO A 1 286 ? 8.516 -22.364 -27.688 1.00 74.69 286 PRO A CA 1
ATOM 2306 C C . PRO A 1 286 ? 9.336 -21.074 -27.526 1.00 74.69 286 PRO A C 1
ATOM 2308 O O . PRO A 1 286 ? 8.937 -20.020 -28.013 1.00 74.69 286 PRO A O 1
ATOM 2311 N N . GLY A 1 287 ? 10.490 -21.169 -26.858 1.00 67.31 287 GLY A N 1
ATOM 2312 C CA . GLY A 1 287 ? 11.356 -20.021 -26.550 1.00 67.31 287 GLY A CA 1
ATOM 2313 C C . GLY A 1 287 ? 11.222 -19.475 -25.124 1.00 67.31 287 GLY A C 1
ATOM 2314 O O . GLY A 1 287 ? 12.027 -18.629 -24.728 1.00 67.31 287 GLY A O 1
ATOM 2315 N N . ASP A 1 288 ? 10.278 -19.982 -24.326 1.00 66.25 288 ASP A N 1
ATOM 2316 C CA . ASP A 1 288 ? 10.205 -19.651 -22.906 1.00 66.25 288 ASP A CA 1
ATOM 2317 C C . ASP A 1 288 ? 11.354 -20.296 -22.128 1.00 66.25 288 ASP A C 1
ATOM 2319 O O . ASP A 1 288 ? 11.467 -21.516 -22.015 1.00 66.25 288 ASP A O 1
ATOM 2323 N N . VAL A 1 289 ? 12.185 -19.454 -21.516 1.00 59.41 289 VAL A N 1
ATOM 2324 C CA . VAL A 1 289 ? 13.027 -19.863 -20.389 1.00 59.41 289 VAL A CA 1
ATOM 2325 C C . VAL A 1 289 ? 12.204 -19.628 -19.131 1.00 59.41 289 VAL A C 1
ATOM 2327 O O . VAL A 1 289 ? 12.067 -18.484 -18.692 1.00 59.41 289 VAL A O 1
ATOM 2330 N N . ILE A 1 290 ? 11.614 -20.692 -18.583 1.00 57.28 290 ILE A N 1
ATOM 2331 C CA . ILE A 1 290 ? 11.002 -20.647 -17.254 1.00 57.28 290 ILE A CA 1
ATOM 2332 C C . ILE A 1 290 ? 12.161 -20.608 -16.257 1.00 57.28 290 ILE A C 1
ATOM 2334 O O . ILE A 1 290 ? 12.794 -21.630 -15.996 1.00 57.28 290 ILE A O 1
ATOM 2338 N N . GLU A 1 291 ? 12.482 -19.423 -15.736 1.00 54.16 291 GLU A N 1
ATOM 2339 C CA . GLU A 1 291 ? 13.392 -19.320 -14.596 1.00 54.16 291 GLU A CA 1
ATOM 2340 C C . GLU A 1 291 ? 12.701 -19.959 -13.386 1.00 54.16 291 GLU A C 1
ATOM 2342 O O . GLU A 1 291 ? 11.770 -19.403 -12.802 1.00 54.16 291 GLU A O 1
ATOM 2347 N N . VAL A 1 292 ? 13.119 -21.184 -13.065 1.00 39.75 292 VAL A N 1
ATOM 2348 C CA . VAL A 1 292 ? 12.684 -21.908 -11.871 1.00 39.75 292 VAL A CA 1
ATOM 2349 C C . VAL A 1 292 ? 13.455 -21.317 -10.692 1.00 39.75 292 VAL A C 1
ATOM 2351 O O . VAL A 1 292 ? 14.646 -21.572 -10.524 1.00 39.75 292 VAL A O 1
ATOM 2354 N N . ASP A 1 293 ? 12.785 -20.444 -9.950 1.00 41.53 293 ASP A N 1
ATOM 2355 C CA . ASP A 1 293 ? 13.330 -19.651 -8.843 1.00 41.53 293 ASP A CA 1
ATOM 2356 C C . ASP A 1 293 ? 13.194 -20.364 -7.484 1.00 41.53 293 ASP A C 1
ATOM 2358 O O . ASP A 1 293 ? 12.112 -20.930 -7.201 1.00 41.53 293 ASP A O 1
#

Organism: Metarhizium robertsii (strain ARSEF 23 / ATCC MYA-3075) (NCBI:txid655844)

Sequence (293 aa):
MYVLKLFQAVLVPLSAVGAVAQNNGSYTLREVGARNTVLTLWEKDWRVWLQKDGYPVSPWHDVPLYPDNKPGPVINFVVEIPRWTDGKIETQRNEPLNPLFHDTSKNKPRFVASFWPHKTYPFLYGSIPQTWENKNVKDNYTGLVGDNDPVDLFDVSSISPGYTGEVKQVKVLGGLAMIDYYKVARGKGLNLIIGNEYVNARTMNAKLAESHQHWSDLVLGKEDRGKISIWQTTNPRACKTYVKPEDATKKFEIPEKSNILPPAARPAPYDRWYYVDEKFTLITVPGDVIEVD

pLDDT: mean 85.59, std 17.56, range [32.22, 98.56]

InterPro domains:
  IPR008162 Inorganic pyrophosphatase [PF00719] (77-181)
  IPR008162 Inorganic pyrophosphatase [PTHR10286] (52-180)
  IPR036649 Inorganic pyrophosphatase superfamily [G3DSA:3.90.80.10] (26-180)
  IPR036649 Inorganic pyrophosphatase superfamily [G3DSA:3.90.80.10] (181-280)
  IPR036649 Inorganic pyrophosphatase superfamily [SSF50324] (28-276)

Secondary structure (DSSP, 8-state):
---EEEEE-------------------EEEEEEETT----SSSPPPEEEEEETTEEE-TTTTS-SSTTSS-SSEEEEEEEE-TT--B-EEE-TTSTT--EEE-EETTEE-BPPEETTB-S-SSEEEE-TT----SSSB-TTTSSBB-SSPPEEEE--SS----TT-EEEEE--EEEEEE----GGGT--PPEEGGGSPEEHHHHHHHHHHHHHHHHHHHTT-S--TT----BSS-TTSTTTB--HHHHHHHTT--SS-EEEPPPPPPGGGGSEEEE-TT-PEEPPTT------

Radius of gyration: 19.37 Å; chains: 1; bounding box: 49×46×51 Å